Protein AF-A0AA42X526-F1 (afdb_monomer)

pLDDT: mean 77.5, std 20.89, range [26.78, 98.56]

Foldseek 3Di:
DDPPPDDDDADCLCPVHPFLLAFDADPVQWGKFFQDWAQAAFPVRAHEHDPLCVVCVPCPHPVNVCLVVQNAFAFADQDDQDVPRDPVNVVVSLQDHDLQGTFKGWNDWDWAQADDAAPVRHGITTIITTMATDGPNNVVVVVQNRDSRHKWFKEWRFDWDWDCDPNHIYTRTDHTRHIYTDRAYRGNCRMSCNGPSRFDFDWDFDKPVNLVVVLVVVVVVCVVDPDDDDPNVVSVVVCVVQVPDPDDPDTDGGTDTDGPVPPD

Structure (mmCIF, N/CA/C/O backbone):
data_AF-A0AA42X526-F1
#
_entry.id   AF-A0AA42X526-F1
#
loop_
_atom_site.group_PDB
_atom_site.id
_atom_site.type_symbol
_atom_site.label_atom_id
_atom_site.label_alt_id
_atom_site.label_comp_id
_atom_site.label_asym_id
_atom_site.label_entity_id
_atom_site.label_seq_id
_atom_site.pdbx_PDB_ins_code
_atom_site.Cartn_x
_atom_site.Cartn_y
_atom_site.Cartn_z
_atom_site.occupancy
_atom_site.B_iso_or_equiv
_atom_site.auth_seq_id
_atom_site.auth_comp_id
_atom_site.auth_asym_id
_atom_site.auth_atom_id
_atom_site.pdbx_PDB_model_num
ATOM 1 N N . MET A 1 1 ? 19.881 -27.905 40.671 1.00 45.62 1 MET A N 1
ATOM 2 C CA . MET A 1 1 ? 18.706 -27.481 39.887 1.00 45.62 1 MET A CA 1
ATOM 3 C C . MET A 1 1 ? 19.242 -26.593 38.786 1.00 45.62 1 MET A C 1
ATOM 5 O O . MET A 1 1 ? 19.883 -25.603 39.094 1.00 45.62 1 MET A O 1
ATOM 9 N N . THR A 1 2 ? 19.156 -27.035 37.537 1.00 46.25 2 THR A N 1
ATOM 10 C CA . THR A 1 2 ? 19.590 -26.249 36.379 1.00 46.25 2 THR A CA 1
ATOM 11 C C . THR A 1 2 ? 18.565 -25.153 36.139 1.00 46.25 2 THR A C 1
ATOM 13 O O . THR A 1 2 ? 17.469 -25.451 35.666 1.00 46.25 2 THR A O 1
ATOM 16 N N . ASP A 1 3 ? 18.915 -23.915 36.483 1.00 53.38 3 ASP A N 1
ATOM 17 C CA . ASP A 1 3 ? 18.195 -22.728 36.031 1.00 53.38 3 ASP A CA 1
ATOM 18 C C . ASP A 1 3 ? 18.271 -22.683 34.505 1.00 53.38 3 ASP A C 1
ATOM 20 O O . ASP A 1 3 ? 19.276 -22.298 33.902 1.00 53.38 3 ASP A O 1
ATOM 24 N N . SER A 1 4 ? 17.210 -23.150 33.856 1.00 59.91 4 SER A N 1
ATOM 25 C CA . SER A 1 4 ? 17.001 -22.918 32.438 1.00 59.91 4 SER A CA 1
ATOM 26 C C . SER A 1 4 ? 16.683 -21.437 32.263 1.00 59.91 4 SER A C 1
ATOM 28 O O . SER A 1 4 ? 15.526 -21.034 32.378 1.00 59.91 4 SER A O 1
ATOM 30 N N . ASN A 1 5 ? 17.710 -20.624 32.009 1.00 69.00 5 ASN A N 1
ATOM 31 C CA . ASN A 1 5 ? 17.524 -19.251 31.552 1.00 69.00 5 ASN A CA 1
ATOM 32 C C . ASN A 1 5 ? 16.724 -19.284 30.245 1.00 69.00 5 ASN A C 1
ATOM 34 O O . ASN A 1 5 ? 17.251 -19.603 29.178 1.00 69.00 5 ASN A O 1
ATOM 38 N N . GLN A 1 6 ? 15.428 -19.003 30.348 1.00 68.56 6 GLN A N 1
ATOM 39 C CA . GLN A 1 6 ? 14.530 -18.949 29.210 1.00 68.56 6 GLN A CA 1
ATOM 40 C C . GLN A 1 6 ? 14.593 -17.552 28.596 1.00 68.56 6 GLN A C 1
ATOM 42 O O . GLN A 1 6 ? 14.185 -16.567 29.207 1.00 68.56 6 GLN A O 1
ATOM 47 N N . PHE A 1 7 ? 15.080 -17.479 27.361 1.00 72.12 7 PHE A N 1
ATOM 48 C CA . PHE A 1 7 ? 15.030 -16.270 26.548 1.00 72.12 7 PHE A CA 1
ATOM 49 C C . PHE A 1 7 ? 13.783 -16.317 25.657 1.00 72.12 7 PHE A C 1
ATOM 51 O O . PHE A 1 7 ? 13.534 -17.321 24.990 1.00 72.12 7 PHE A O 1
ATOM 58 N N . SER A 1 8 ? 12.991 -15.242 25.656 1.00 71.62 8 SER A N 1
ATOM 59 C CA . SER A 1 8 ? 11.798 -15.091 24.813 1.00 71.62 8 SER A CA 1
ATOM 60 C C . SER A 1 8 ? 11.931 -13.845 23.945 1.00 71.62 8 SER A C 1
ATOM 62 O O . SER A 1 8 ? 12.261 -12.770 24.444 1.00 71.62 8 SER A O 1
ATOM 64 N N . PHE A 1 9 ? 11.661 -13.993 22.649 1.00 80.25 9 PHE A N 1
ATOM 65 C CA . PHE A 1 9 ? 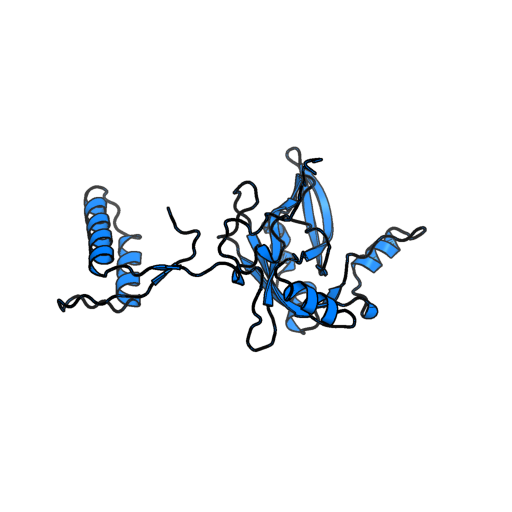11.657 -12.914 21.665 1.00 80.25 9 PHE A CA 1
ATOM 66 C C . PHE A 1 9 ? 10.248 -12.796 21.082 1.00 80.25 9 PHE A C 1
ATOM 68 O O . PHE A 1 9 ? 9.639 -13.799 20.710 1.00 80.25 9 PHE A O 1
ATOM 75 N N . GLY A 1 10 ? 9.715 -11.578 21.008 1.00 75.81 10 GLY A N 1
ATOM 76 C CA . GLY A 1 10 ? 8.354 -11.326 20.540 1.00 75.81 10 GLY A CA 1
ATOM 77 C C . GLY A 1 10 ? 8.221 -9.978 19.842 1.00 75.81 10 GLY A C 1
ATOM 78 O O . GLY A 1 10 ? 9.088 -9.114 19.956 1.00 75.81 10 GLY A O 1
ATOM 79 N N . CYS A 1 11 ? 7.125 -9.798 19.103 1.00 78.88 11 CYS A N 1
ATOM 80 C CA . CYS A 1 11 ? 6.835 -8.535 18.432 1.00 78.88 11 CYS A CA 1
ATOM 81 C C . CYS A 1 11 ? 6.449 -7.455 19.453 1.00 78.88 11 CYS A C 1
ATOM 83 O O . CYS A 1 11 ? 5.471 -7.607 20.184 1.00 78.88 11 CYS A O 1
ATOM 85 N N . THR A 1 12 ? 7.187 -6.346 19.458 1.00 77.25 12 THR A N 1
ATOM 86 C CA . THR A 1 12 ? 6.990 -5.218 20.380 1.00 77.25 12 THR A CA 1
ATOM 87 C C . THR A 1 12 ? 6.222 -4.051 19.759 1.00 77.25 12 THR A C 1
ATOM 89 O O . THR A 1 12 ? 5.989 -3.050 20.423 1.00 77.25 12 THR A O 1
ATOM 92 N N . ALA A 1 13 ? 5.792 -4.158 18.499 1.00 76.44 13 ALA A N 1
ATOM 93 C CA . ALA A 1 13 ? 5.296 -3.020 17.720 1.00 76.44 13 ALA A CA 1
ATOM 94 C C . ALA A 1 13 ? 4.038 -2.335 18.285 1.00 76.44 13 ALA A C 1
ATOM 96 O O . ALA A 1 13 ? 3.822 -1.157 18.019 1.00 76.44 13 ALA A O 1
ATOM 97 N N . LEU A 1 14 ? 3.205 -3.059 19.041 1.00 78.19 14 LEU A N 1
ATOM 98 C CA . LEU A 1 14 ? 2.056 -2.488 19.754 1.00 78.19 14 LEU A CA 1
ATOM 99 C C . LEU A 1 14 ? 2.297 -2.340 21.264 1.00 78.19 14 LEU A C 1
ATOM 101 O O . LEU A 1 14 ? 1.446 -1.784 21.960 1.00 78.19 14 LEU A O 1
ATOM 105 N N . MET A 1 15 ? 3.428 -2.827 21.786 1.00 74.19 15 MET A N 1
ATOM 106 C CA . MET A 1 15 ? 3.748 -2.714 23.209 1.00 74.19 15 MET A CA 1
ATOM 107 C C . MET A 1 15 ? 3.947 -1.243 23.578 1.00 74.19 15 MET A C 1
ATOM 109 O O . MET A 1 15 ? 4.647 -0.512 22.887 1.00 74.19 15 MET A O 1
ATOM 113 N N . GLY A 1 16 ? 3.309 -0.806 24.665 1.00 69.00 16 GLY A N 1
ATOM 114 C CA . GLY A 1 16 ? 3.316 0.604 25.067 1.00 69.00 16 GLY A CA 1
ATOM 115 C C . GLY A 1 16 ? 2.356 1.495 24.268 1.00 69.00 16 GLY A C 1
ATOM 116 O O . GLY A 1 16 ? 2.337 2.701 24.489 1.00 69.00 16 GLY A O 1
ATOM 117 N N . THR A 1 17 ? 1.538 0.924 23.376 1.00 73.94 17 THR A N 1
ATOM 118 C CA . THR A 1 17 ? 0.444 1.634 22.694 1.00 73.94 17 THR A CA 1
ATOM 119 C C . THR A 1 17 ? -0.914 1.162 23.215 1.00 73.94 17 THR A C 1
ATOM 121 O O . THR A 1 17 ? -1.049 0.029 23.671 1.00 73.94 17 THR A O 1
ATOM 124 N N . ASN A 1 18 ? -1.954 1.988 23.071 1.00 73.19 18 ASN A N 1
ATOM 125 C CA . ASN A 1 18 ? -3.334 1.597 23.393 1.00 73.19 18 ASN A CA 1
ATOM 126 C C . ASN A 1 18 ? -4.062 0.916 22.213 1.00 73.19 18 ASN A C 1
ATOM 128 O O . ASN A 1 18 ? -5.291 0.795 22.204 1.00 73.19 18 ASN A O 1
ATOM 132 N N . LYS A 1 19 ? -3.327 0.497 21.176 1.00 76.81 19 LYS A N 1
ATOM 133 C CA . LYS A 1 19 ? -3.909 -0.066 19.955 1.00 76.81 19 LYS A CA 1
ATOM 134 C C . LYS A 1 19 ? -4.258 -1.537 20.170 1.00 76.81 19 LYS A C 1
ATOM 136 O O . LYS A 1 19 ? -3.389 -2.358 20.436 1.00 76.81 19 LYS A O 1
ATOM 141 N N . ALA A 1 20 ? -5.523 -1.895 19.950 1.00 75.00 20 ALA A N 1
ATOM 142 C CA . ALA A 1 20 ? -5.990 -3.284 20.045 1.00 75.00 20 ALA A CA 1
ATOM 143 C C . ALA A 1 20 ? -5.473 -4.192 18.908 1.00 75.00 20 ALA A C 1
ATOM 145 O O . ALA A 1 20 ? -5.693 -5.400 18.928 1.00 75.00 20 ALA A O 1
ATOM 146 N N . GLY A 1 21 ? -4.839 -3.616 17.879 1.00 79.00 21 GLY A N 1
ATOM 147 C CA . GLY A 1 21 ? -4.359 -4.359 16.714 1.00 79.00 21 GLY A CA 1
ATOM 148 C C . GLY A 1 21 ? -5.472 -4.896 15.808 1.00 79.00 21 GLY A C 1
ATOM 149 O O . GLY A 1 21 ? -5.179 -5.680 14.911 1.00 79.00 21 GLY A O 1
ATOM 150 N N . ILE A 1 22 ? -6.729 -4.482 16.008 1.00 81.56 22 ILE A N 1
ATOM 151 C CA . ILE A 1 22 ? -7.897 -4.903 15.222 1.00 81.56 22 ILE A CA 1
ATOM 152 C C . ILE A 1 22 ? -8.510 -3.679 14.550 1.00 81.56 22 ILE A C 1
ATOM 154 O O . ILE A 1 22 ? -8.996 -2.772 15.223 1.00 81.56 22 ILE A O 1
ATOM 158 N N . VAL A 1 23 ? -8.505 -3.669 13.218 1.00 83.81 23 VAL A N 1
ATOM 159 C CA . VAL A 1 23 ? -9.166 -2.629 12.422 1.00 83.81 23 VAL A CA 1
ATOM 160 C C . VAL A 1 23 ? -10.613 -3.059 12.213 1.00 83.81 23 VAL A C 1
ATOM 162 O O . VAL A 1 23 ? -10.869 -4.076 11.564 1.00 83.81 23 VAL A O 1
ATOM 165 N N . LYS A 1 24 ? -11.558 -2.318 12.795 1.00 87.19 24 LYS A N 1
ATOM 166 C CA . LYS A 1 24 ? -12.985 -2.633 12.674 1.00 87.19 24 LYS A CA 1
ATOM 167 C C . LYS A 1 24 ? -13.488 -2.305 11.262 1.00 87.19 24 LYS A C 1
ATOM 169 O O . LYS A 1 24 ? -13.107 -1.258 10.734 1.00 87.19 24 LYS A O 1
ATOM 174 N N . PRO A 1 25 ? -14.311 -3.174 10.656 1.00 92.62 25 PRO A N 1
ATOM 175 C CA . PRO A 1 25 ? -14.975 -2.845 9.407 1.00 92.62 25 PRO A CA 1
ATOM 176 C C . PRO A 1 25 ? -16.074 -1.793 9.616 1.00 92.62 25 PRO A C 1
ATOM 178 O O . PRO A 1 25 ? -16.615 -1.657 10.715 1.00 92.62 25 PRO A O 1
ATOM 181 N N . ASP A 1 26 ? -16.399 -1.072 8.548 1.00 92.81 26 ASP A N 1
ATOM 182 C CA . ASP A 1 26 ? -17.593 -0.242 8.424 1.00 92.81 26 ASP A CA 1
ATOM 183 C C . ASP A 1 26 ? -18.851 -1.092 8.163 1.00 92.81 26 ASP A C 1
ATOM 185 O O . ASP A 1 26 ? -18.806 -2.325 8.131 1.00 92.81 26 ASP A O 1
ATOM 189 N N . GLU A 1 27 ? -19.991 -0.427 7.975 1.00 94.75 27 GLU A N 1
ATOM 190 C CA . GLU A 1 27 ? -21.288 -1.074 7.735 1.00 94.75 27 GLU A CA 1
ATOM 191 C C . GLU A 1 27 ? -21.336 -1.939 6.460 1.00 94.75 27 GLU A C 1
ATOM 193 O O . GLU A 1 27 ? -22.152 -2.855 6.366 1.00 94.75 27 GLU A O 1
ATOM 198 N N . PHE A 1 28 ? -20.430 -1.711 5.503 1.00 93.75 28 PHE A N 1
ATOM 199 C CA . PHE A 1 28 ? -20.325 -2.469 4.252 1.00 93.75 28 PHE A CA 1
ATOM 200 C C . PHE A 1 28 ? -19.257 -3.579 4.318 1.00 93.75 28 PHE A C 1
ATOM 202 O O . PHE A 1 28 ? -19.053 -4.345 3.361 1.00 93.75 28 PHE A O 1
ATOM 209 N N . GLY A 1 29 ? -18.583 -3.713 5.462 1.00 94.06 29 GLY A N 1
ATOM 210 C CA . GLY A 1 29 ? -17.522 -4.687 5.686 1.00 94.06 29 GLY A CA 1
ATOM 211 C C . GLY A 1 29 ? -16.136 -4.216 5.238 1.00 94.06 29 GLY A C 1
ATOM 212 O O . GLY A 1 29 ? -15.228 -5.045 5.183 1.00 94.06 29 GLY A O 1
ATOM 213 N N . TYR A 1 30 ? -15.954 -2.937 4.895 1.00 96.81 30 TYR A N 1
ATOM 214 C CA . TYR A 1 30 ? -14.658 -2.389 4.488 1.00 96.81 30 TYR A CA 1
ATOM 215 C C . TYR A 1 30 ? -13.883 -1.839 5.677 1.00 96.81 30 TYR A C 1
ATOM 217 O O . TYR A 1 30 ? -14.445 -1.329 6.637 1.00 96.81 30 TYR A O 1
ATOM 225 N N . ARG A 1 31 ? -12.558 -1.909 5.610 1.00 95.38 31 ARG A N 1
ATOM 226 C CA . ARG A 1 31 ? -11.642 -1.401 6.630 1.00 95.38 31 ARG A CA 1
ATOM 227 C C . ARG A 1 31 ? -10.790 -0.280 6.068 1.00 95.38 31 ARG A C 1
ATOM 229 O O . ARG A 1 31 ? -10.228 -0.408 4.982 1.00 95.38 31 ARG A O 1
ATOM 236 N N . THR A 1 32 ? -10.639 0.784 6.846 1.00 94.06 32 THR A N 1
ATOM 237 C CA . THR A 1 32 ? -9.713 1.878 6.540 1.00 94.06 32 THR A CA 1
ATOM 238 C C . THR A 1 32 ? -8.286 1.431 6.831 1.00 94.06 32 THR A C 1
ATOM 240 O O . THR A 1 32 ? -7.978 1.026 7.952 1.00 94.06 32 THR A O 1
ATOM 243 N N . MET A 1 33 ? -7.403 1.493 5.838 1.00 93.75 33 MET A N 1
ATOM 244 C CA . MET A 1 33 ? -6.029 0.991 5.923 1.00 93.75 33 MET A CA 1
ATOM 245 C C . MET A 1 33 ? -5.042 1.941 5.253 1.00 93.75 33 MET A C 1
ATOM 247 O O . MET A 1 33 ? -5.371 2.575 4.255 1.00 93.75 33 MET A O 1
ATOM 251 N N . VAL A 1 34 ? -3.812 2.011 5.768 1.00 93.50 34 VAL A N 1
ATOM 252 C CA . VAL A 1 34 ? -2.711 2.691 5.069 1.00 93.50 34 VAL A CA 1
ATOM 253 C C . VAL A 1 34 ? -2.160 1.747 4.004 1.00 93.50 34 VAL A C 1
ATOM 255 O O . VAL A 1 34 ? -1.627 0.687 4.330 1.00 93.50 34 VAL A O 1
ATOM 258 N N . LEU A 1 35 ? -2.281 2.135 2.737 1.00 94.44 35 LEU A N 1
ATOM 259 C CA . LEU A 1 35 ? -1.789 1.372 1.586 1.00 94.44 35 LEU A CA 1
ATOM 260 C C . LEU A 1 35 ? -0.382 1.800 1.145 1.00 94.44 35 LEU A C 1
ATOM 262 O O . LEU A 1 35 ? 0.310 1.059 0.451 1.00 94.44 35 LEU A O 1
ATOM 266 N N . GLY A 1 36 ? 0.048 3.000 1.530 1.00 93.75 36 GLY A N 1
ATOM 267 C CA . GLY A 1 36 ? 1.312 3.585 1.096 1.00 93.75 36 GLY A CA 1
ATOM 268 C C . GLY A 1 36 ? 1.502 5.007 1.604 1.00 93.75 36 GLY A C 1
ATOM 269 O O . GLY A 1 36 ? 0.693 5.517 2.381 1.00 93.75 36 GLY A O 1
ATOM 270 N N . ALA A 1 37 ? 2.559 5.656 1.126 1.00 93.44 37 ALA A N 1
ATOM 271 C CA . ALA A 1 37 ? 2.763 7.086 1.297 1.00 93.44 37 ALA A CA 1
ATOM 272 C C . ALA A 1 37 ? 3.622 7.694 0.186 1.00 93.44 37 ALA A C 1
ATOM 274 O O . ALA A 1 37 ? 4.410 7.008 -0.459 1.00 93.44 37 ALA A O 1
ATOM 275 N N . PHE A 1 38 ? 3.476 9.002 0.007 1.00 93.75 38 PHE A N 1
ATOM 276 C CA . PHE A 1 38 ? 4.350 9.855 -0.786 1.00 93.75 38 PHE A CA 1
ATOM 277 C C . PHE A 1 38 ? 5.082 10.851 0.107 1.00 93.75 38 PHE A C 1
ATOM 279 O O . PHE A 1 38 ? 4.768 11.010 1.287 1.00 93.75 38 PHE A O 1
ATOM 286 N N . ASN A 1 39 ? 6.075 11.518 -0.471 1.00 94.31 39 ASN A N 1
ATOM 287 C CA . ASN A 1 39 ? 7.106 12.266 0.240 1.00 94.31 39 ASN A CA 1
ATOM 288 C C . ASN A 1 39 ? 7.800 11.411 1.309 1.00 94.31 39 ASN A C 1
ATOM 290 O O . ASN A 1 39 ? 8.226 11.907 2.345 1.00 94.31 39 ASN A O 1
ATOM 294 N N . ALA A 1 40 ? 7.920 10.114 1.024 1.00 92.50 40 ALA A N 1
ATOM 295 C CA . ALA A 1 40 ? 8.438 9.098 1.922 1.00 92.50 40 ALA A CA 1
ATOM 296 C C . ALA A 1 40 ? 9.588 8.328 1.264 1.00 92.50 40 ALA A C 1
ATOM 298 O O . ALA A 1 40 ? 9.740 8.321 0.037 1.00 92.50 40 ALA A O 1
ATOM 299 N N . PHE A 1 41 ? 10.383 7.666 2.100 1.00 90.56 41 PHE A N 1
ATOM 300 C CA . PHE A 1 41 ? 11.465 6.785 1.677 1.00 90.56 41 PHE A CA 1
ATOM 301 C C . PHE A 1 41 ? 11.056 5.332 1.884 1.00 90.56 41 PHE A C 1
ATOM 303 O O . PHE A 1 41 ? 10.362 5.006 2.852 1.00 90.56 41 PHE A O 1
ATOM 310 N N . ASN A 1 42 ? 11.486 4.460 0.976 1.00 86.19 42 ASN A N 1
ATOM 311 C CA . ASN A 1 42 ? 11.436 3.024 1.226 1.00 86.19 42 ASN A CA 1
ATOM 312 C C . ASN A 1 42 ? 12.647 2.564 2.055 1.00 86.19 42 ASN A C 1
ATOM 314 O O . ASN A 1 42 ? 13.535 3.349 2.380 1.00 86.19 42 ASN A O 1
ATOM 318 N N . SER A 1 43 ? 12.699 1.267 2.357 1.00 83.56 43 SER A N 1
ATOM 319 C CA . SER A 1 43 ? 13.807 0.636 3.088 1.00 83.56 43 SER A CA 1
ATOM 320 C C . SER A 1 43 ? 15.161 0.681 2.366 1.00 83.56 43 SER A C 1
ATOM 322 O O . SER A 1 43 ? 16.177 0.370 2.976 1.00 83.56 43 SER A O 1
ATOM 324 N N . ALA A 1 44 ? 15.188 1.066 1.087 1.00 84.50 44 ALA A N 1
ATOM 325 C CA . ALA A 1 44 ? 16.397 1.229 0.281 1.00 84.50 44 ALA A CA 1
ATOM 326 C C . ALA A 1 44 ? 16.776 2.713 0.074 1.00 84.50 44 ALA A C 1
ATOM 328 O O . ALA A 1 44 ? 17.488 3.033 -0.878 1.00 84.50 44 ALA A O 1
ATOM 329 N N . ASP A 1 45 ? 16.257 3.620 0.912 1.00 87.88 45 ASP A N 1
ATOM 330 C CA . ASP A 1 45 ? 16.475 5.076 0.847 1.00 87.88 45 ASP A CA 1
ATOM 331 C C . ASP A 1 45 ? 16.080 5.732 -0.490 1.00 87.88 45 ASP A C 1
ATOM 333 O O . ASP A 1 45 ? 16.558 6.809 -0.863 1.00 87.88 45 ASP A O 1
ATOM 337 N N . GLN A 1 46 ? 15.147 5.117 -1.217 1.00 88.00 46 GLN A N 1
ATOM 338 C CA . GLN A 1 46 ? 14.605 5.660 -2.458 1.00 88.00 46 GLN A CA 1
ATOM 339 C C . GLN A 1 46 ? 13.382 6.523 -2.156 1.00 88.00 46 GLN A C 1
ATOM 341 O O . GLN A 1 46 ? 12.450 6.091 -1.472 1.00 88.00 46 GLN A O 1
ATOM 346 N N . PHE A 1 47 ? 13.382 7.744 -2.683 1.00 93.25 47 PHE A N 1
ATOM 347 C CA . PHE A 1 47 ? 12.370 8.754 -2.391 1.00 93.25 47 PHE A CA 1
ATOM 348 C C . PHE A 1 47 ? 11.205 8.706 -3.385 1.00 93.25 47 PHE A C 1
ATOM 350 O O . PHE A 1 47 ? 11.424 8.677 -4.597 1.00 93.25 47 PHE A O 1
ATOM 357 N N . TYR A 1 48 ? 9.973 8.757 -2.878 1.00 93.06 48 TYR A N 1
ATOM 358 C CA . TYR A 1 48 ? 8.746 8.789 -3.679 1.00 93.06 48 TYR A CA 1
ATOM 359 C C . 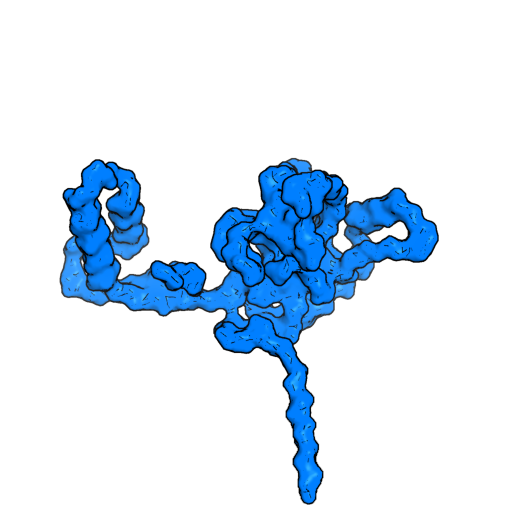TYR A 1 48 ? 8.073 10.167 -3.576 1.00 93.06 48 TYR A C 1
ATOM 361 O O . TYR A 1 48 ? 7.415 10.430 -2.569 1.00 93.06 48 TYR A O 1
ATOM 369 N N . PRO A 1 49 ? 8.206 11.055 -4.576 1.00 93.38 49 PRO A N 1
ATO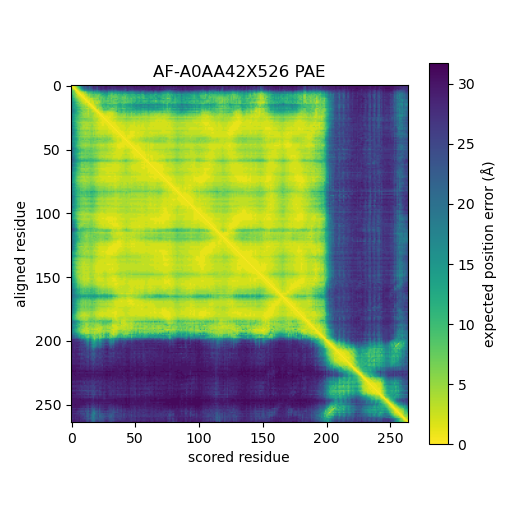M 370 C CA . PRO A 1 49 ? 7.620 12.395 -4.541 1.00 93.38 49 PRO A CA 1
ATOM 371 C C . PRO A 1 49 ? 6.105 12.368 -4.796 1.00 93.38 49 PRO A C 1
ATOM 373 O O . PRO A 1 49 ? 5.626 11.583 -5.618 1.00 93.38 49 PRO A O 1
ATOM 376 N N . VAL A 1 50 ? 5.349 13.243 -4.122 1.00 93.06 50 VAL A N 1
ATOM 377 C CA . VAL A 1 50 ? 3.883 13.314 -4.272 1.00 93.06 50 VAL A CA 1
ATOM 378 C C . VAL A 1 50 ? 3.453 14.079 -5.518 1.00 93.06 50 VAL A C 1
ATOM 380 O O . VAL A 1 50 ? 2.550 13.634 -6.220 1.00 93.06 50 VAL A O 1
ATOM 383 N N . GLU A 1 51 ? 4.099 15.203 -5.827 1.00 93.38 51 GLU A N 1
ATOM 384 C CA . GLU A 1 51 ? 3.659 16.145 -6.862 1.00 93.38 51 GLU A CA 1
ATOM 385 C C . GLU A 1 51 ? 3.464 15.481 -8.237 1.00 93.38 51 GLU A C 1
ATOM 387 O O . GLU A 1 51 ? 2.373 15.605 -8.795 1.00 93.38 51 GLU A O 1
ATOM 392 N N . PRO A 1 52 ? 4.438 14.723 -8.784 1.00 89.50 52 PRO A N 1
ATOM 393 C CA . PRO A 1 52 ? 4.247 14.025 -10.055 1.00 89.50 52 PRO A CA 1
ATOM 394 C C . PRO A 1 52 ? 3.276 12.839 -9.947 1.00 89.50 52 PRO A C 1
ATOM 396 O O . PRO A 1 52 ? 2.686 12.442 -10.947 1.00 89.50 52 PRO A O 1
ATOM 399 N N . ALA A 1 53 ? 3.087 12.265 -8.755 1.00 89.31 53 ALA A N 1
ATOM 400 C CA . ALA A 1 53 ? 2.179 11.138 -8.559 1.00 89.31 53 ALA A CA 1
ATOM 401 C C . ALA A 1 53 ? 0.701 11.560 -8.605 1.00 89.31 53 ALA A C 1
ATOM 403 O O . ALA A 1 53 ? -0.139 10.736 -8.962 1.00 89.31 53 ALA A O 1
ATOM 404 N N . LEU A 1 54 ? 0.374 12.826 -8.307 1.00 90.69 54 LEU A N 1
ATOM 405 C CA . LEU A 1 54 ? -1.004 13.344 -8.318 1.00 90.69 54 LEU A CA 1
ATOM 406 C C . LEU A 1 54 ? -1.712 13.156 -9.668 1.00 90.69 54 LEU A C 1
ATOM 408 O O . LEU A 1 54 ? -2.926 12.952 -9.700 1.00 90.69 54 LEU A O 1
ATOM 412 N N . GLU A 1 55 ? -0.973 13.167 -10.781 1.00 90.56 55 GLU A N 1
ATOM 413 C CA . GLU A 1 55 ? -1.530 12.921 -12.117 1.00 90.56 55 GLU A CA 1
ATOM 414 C C . GLU A 1 55 ? -2.189 11.534 -12.225 1.00 90.56 55 GLU A C 1
ATOM 416 O O . GLU A 1 55 ? -3.223 11.370 -12.875 1.00 90.56 55 GLU A O 1
ATOM 421 N N . LEU A 1 56 ? -1.658 10.546 -11.501 1.00 89.88 56 LEU A N 1
ATOM 422 C CA . LEU A 1 56 ? -2.157 9.169 -11.488 1.00 89.88 56 LEU A CA 1
ATOM 423 C C . LEU A 1 56 ? -3.469 9.020 -10.700 1.00 89.88 56 LEU A C 1
ATOM 425 O O . LEU A 1 56 ? -4.142 7.997 -10.832 1.00 89.88 56 LEU A O 1
ATOM 429 N N . PHE A 1 57 ? -3.867 10.043 -9.939 1.00 90.62 57 PHE A N 1
ATOM 430 C CA . PHE A 1 57 ? -5.115 10.102 -9.168 1.00 90.62 57 PHE A CA 1
ATOM 431 C C . PHE A 1 57 ? -6.167 11.026 -9.800 1.00 90.62 57 PHE A C 1
ATOM 433 O O . PHE A 1 57 ? -7.207 11.291 -9.195 1.00 90.62 57 PHE A O 1
ATOM 440 N N . ARG A 1 58 ? -5.937 11.519 -11.025 1.00 89.31 58 ARG A N 1
ATOM 441 C CA . ARG A 1 58 ? -6.954 12.282 -11.762 1.00 89.31 58 ARG A CA 1
ATOM 442 C C . ARG A 1 58 ? -8.171 11.399 -12.081 1.00 89.31 58 ARG A C 1
ATOM 444 O O . ARG A 1 58 ? -7.990 10.208 -12.329 1.00 89.31 58 ARG A O 1
ATOM 451 N N . PRO A 1 59 ? -9.402 11.947 -12.126 1.00 85.75 59 PRO A N 1
ATOM 452 C CA . PRO A 1 59 ? -10.627 11.156 -12.310 1.00 85.75 59 PRO A CA 1
ATOM 453 C C . PRO A 1 59 ? -10.656 10.243 -13.547 1.00 85.75 59 PRO A C 1
ATOM 455 O O . PRO A 1 59 ? -11.356 9.233 -13.554 1.00 85.75 59 PRO A O 1
ATOM 458 N N . ASP A 1 60 ? -9.915 10.599 -14.593 1.00 86.12 60 ASP A N 1
ATOM 459 C CA . ASP A 1 60 ? -9.807 9.887 -15.864 1.00 86.12 60 ASP A CA 1
ATOM 460 C C . ASP A 1 60 ? -8.644 8.879 -15.919 1.00 86.12 60 ASP A C 1
ATOM 462 O O . ASP A 1 60 ? -8.537 8.119 -16.888 1.00 86.12 60 ASP A O 1
ATOM 466 N N . SER A 1 61 ? -7.802 8.810 -14.882 1.00 89.81 61 SER A N 1
ATOM 467 C CA . SER A 1 61 ? -6.667 7.888 -14.824 1.00 89.81 61 SER A CA 1
ATOM 468 C C . SER A 1 61 ? -7.117 6.423 -14.808 1.00 89.81 61 SER A C 1
ATOM 470 O O . SER A 1 61 ? -8.214 6.084 -14.366 1.00 89.81 61 SER A O 1
ATOM 472 N N . ALA A 1 62 ? -6.257 5.511 -15.271 1.00 90.38 62 ALA A N 1
ATOM 473 C CA . ALA A 1 62 ? -6.576 4.080 -15.278 1.00 90.38 62 ALA A CA 1
ATOM 474 C C . ALA A 1 62 ? -6.907 3.538 -13.878 1.00 90.38 62 ALA A C 1
ATOM 476 O O . ALA A 1 62 ? -7.819 2.723 -13.736 1.00 90.38 62 ALA A O 1
ATOM 477 N N . LEU A 1 63 ? -6.203 4.034 -12.859 1.00 92.44 63 LEU A N 1
ATOM 478 C CA . LEU A 1 63 ? -6.455 3.703 -11.465 1.00 92.44 63 LEU A CA 1
ATOM 479 C C . LEU A 1 63 ? -7.850 4.171 -11.031 1.00 92.44 63 LEU A C 1
ATOM 481 O O . LEU A 1 63 ? -8.652 3.364 -10.563 1.00 92.44 63 LEU A O 1
ATOM 485 N N . MET A 1 64 ? -8.163 5.454 -11.237 1.00 92.06 64 MET A N 1
ATOM 486 C CA . MET A 1 64 ? -9.437 6.027 -10.797 1.00 92.06 64 MET A CA 1
ATOM 487 C C . MET A 1 64 ? -10.628 5.457 -11.563 1.00 92.06 64 MET A C 1
ATOM 489 O O . MET A 1 64 ? -11.695 5.289 -10.975 1.00 92.06 64 MET A O 1
ATOM 493 N N . ARG A 1 65 ? -10.452 5.070 -12.834 1.00 94.31 65 ARG A N 1
ATOM 494 C CA . ARG A 1 65 ? -11.482 4.337 -13.584 1.00 94.31 65 ARG A CA 1
ATOM 495 C C . ARG A 1 65 ? -11.839 3.011 -12.913 1.00 94.31 65 ARG A C 1
ATOM 497 O O . ARG A 1 65 ? -13.025 2.756 -12.746 1.00 94.31 65 ARG A O 1
ATOM 504 N N . ARG A 1 66 ? -10.846 2.214 -12.489 1.00 95.19 66 ARG A N 1
ATOM 505 C CA . ARG A 1 66 ? -11.076 0.929 -11.794 1.00 95.19 66 ARG A CA 1
ATOM 506 C C . ARG A 1 66 ? -11.710 1.114 -10.418 1.00 95.19 66 ARG A C 1
ATOM 508 O O . ARG A 1 66 ? -12.574 0.328 -10.045 1.00 95.19 66 ARG A O 1
ATOM 515 N N . ILE A 1 67 ? -11.306 2.150 -9.680 1.00 94.88 67 ILE A N 1
ATOM 516 C CA . ILE A 1 67 ? -11.936 2.509 -8.399 1.00 94.88 67 ILE A CA 1
ATOM 517 C C . ILE A 1 67 ? -13.405 2.875 -8.635 1.00 94.88 67 ILE A C 1
ATOM 519 O O . ILE A 1 67 ? -14.294 2.300 -8.017 1.00 94.88 67 ILE A O 1
ATOM 523 N N . LYS A 1 68 ? -13.678 3.767 -9.595 1.00 94.25 68 LYS A N 1
ATOM 524 C CA . LYS A 1 68 ? -15.033 4.240 -9.910 1.00 94.25 68 LYS A CA 1
ATOM 525 C C . LYS A 1 68 ? -15.961 3.124 -10.396 1.00 94.25 68 LYS A C 1
ATOM 527 O O . LYS A 1 68 ? -17.146 3.155 -10.084 1.00 94.25 68 LYS A O 1
ATOM 532 N N . SER A 1 69 ? -15.449 2.156 -11.156 1.00 95.88 69 SER A N 1
ATOM 533 C CA . SER A 1 69 ? -16.220 0.983 -11.584 1.00 95.88 69 SER A CA 1
ATOM 534 C C . SER A 1 69 ? -16.315 -0.112 -10.520 1.00 95.88 69 SER A C 1
ATOM 536 O O . SER A 1 69 ? -16.934 -1.139 -10.779 1.00 95.88 69 SER A O 1
ATOM 538 N N . GLY A 1 70 ? -15.688 0.064 -9.352 1.00 95.88 70 GLY A N 1
ATOM 539 C CA . GLY A 1 70 ? -15.655 -0.948 -8.299 1.00 95.88 70 GLY A CA 1
ATOM 540 C C . GLY A 1 70 ? -14.885 -2.210 -8.692 1.00 95.88 70 GLY A C 1
ATOM 541 O O . GLY A 1 70 ? -15.147 -3.272 -8.140 1.00 95.88 70 GLY A O 1
ATOM 542 N N . SER A 1 71 ? -13.947 -2.124 -9.635 1.00 96.25 71 SER A N 1
ATOM 543 C CA . SER A 1 71 ? -13.206 -3.273 -10.169 1.00 96.25 71 SER A CA 1
ATOM 544 C C . SER A 1 71 ? -11.727 -3.286 -9.772 1.00 96.25 71 SER A C 1
ATOM 546 O O . SER A 1 71 ? -10.958 -4.076 -10.322 1.00 96.25 71 SER A O 1
ATOM 548 N N . LEU A 1 72 ? -11.297 -2.410 -8.854 1.00 97.94 72 LEU A N 1
ATOM 549 C CA . LEU A 1 72 ? -9.923 -2.406 -8.358 1.00 97.94 72 LEU A CA 1
ATOM 550 C C . LEU A 1 72 ? -9.717 -3.523 -7.328 1.00 97.94 72 LEU A C 1
ATOM 552 O O . LEU A 1 72 ? -10.298 -3.508 -6.243 1.00 97.94 72 LEU A O 1
ATOM 556 N N . HIS A 1 73 ? -8.839 -4.459 -7.673 1.00 98.25 73 HIS A N 1
ATOM 557 C CA . HIS A 1 73 ? -8.451 -5.580 -6.829 1.00 98.25 73 HIS A CA 1
ATOM 558 C C . HIS A 1 73 ? -6.939 -5.622 -6.647 1.00 98.25 73 HIS A C 1
ATOM 560 O O . HIS A 1 73 ? -6.196 -5.115 -7.486 1.00 98.25 73 HIS A O 1
ATOM 566 N N . GLY A 1 74 ? -6.490 -6.227 -5.557 1.00 97.88 74 GLY A N 1
ATOM 567 C CA . GLY A 1 74 ? -5.089 -6.541 -5.302 1.00 97.88 74 GLY A CA 1
ATOM 568 C C . GLY A 1 74 ? -4.908 -8.030 -5.045 1.00 97.88 74 GLY A C 1
ATOM 569 O O . GLY A 1 74 ? -5.862 -8.754 -4.730 1.00 97.88 74 GLY A O 1
ATOM 570 N N . GLU A 1 75 ? -3.673 -8.481 -5.175 1.00 98.12 75 GLU A N 1
ATOM 571 C CA . GLU A 1 75 ? -3.317 -9.886 -5.062 1.00 98.12 75 GLU A CA 1
ATOM 572 C C . GLU A 1 75 ? -2.637 -10.231 -3.734 1.00 98.12 75 GLU A C 1
ATOM 574 O O . GLU A 1 75 ? -2.134 -9.370 -2.997 1.00 98.12 75 GLU A O 1
ATOM 579 N N . LEU A 1 76 ? -2.589 -11.534 -3.452 1.00 96.94 76 LEU A N 1
ATOM 580 C CA . LEU A 1 76 ? -1.726 -12.103 -2.431 1.00 96.94 76 LEU A CA 1
ATOM 581 C C . LEU A 1 76 ? -0.281 -12.157 -2.956 1.00 96.94 76 LEU A C 1
ATOM 583 O O . LEU A 1 76 ? 0.119 -13.061 -3.690 1.00 96.94 76 LEU A O 1
ATOM 587 N N . GLY A 1 77 ? 0.519 -11.180 -2.540 1.00 93.56 77 GLY A N 1
ATOM 588 C CA . GLY A 1 77 ? 1.911 -11.011 -2.937 1.00 93.56 77 GLY A CA 1
ATOM 589 C C . GLY A 1 77 ? 2.091 -10.285 -4.271 1.00 93.56 77 GLY A C 1
ATOM 590 O O . GLY A 1 77 ? 1.204 -10.238 -5.117 1.00 93.56 77 GLY A O 1
ATOM 591 N N . HIS A 1 78 ? 3.291 -9.726 -4.465 1.00 89.50 78 HIS A N 1
ATOM 592 C CA . HIS A 1 78 ? 3.678 -9.127 -5.743 1.00 89.50 78 HIS A CA 1
ATOM 593 C C . HIS A 1 78 ? 3.985 -10.197 -6.797 1.00 89.50 78 HIS A C 1
ATOM 595 O O . HIS A 1 78 ? 4.603 -11.220 -6.462 1.00 89.50 78 HIS A O 1
ATOM 601 N N . PRO A 1 79 ? 3.683 -9.947 -8.084 1.00 88.00 79 PRO A N 1
ATOM 602 C CA . PRO A 1 79 ? 4.103 -10.823 -9.158 1.00 88.00 79 PRO A CA 1
ATOM 603 C C . PRO A 1 79 ? 5.630 -10.858 -9.210 1.00 88.00 79 PRO A C 1
ATOM 605 O O . PRO A 1 79 ? 6.297 -9.828 -9.291 1.00 88.00 79 PRO A O 1
ATOM 608 N N . ARG A 1 80 ? 6.200 -12.062 -9.165 1.00 87.81 80 ARG A N 1
ATOM 609 C CA . ARG A 1 80 ? 7.648 -12.268 -9.282 1.00 87.81 80 ARG A CA 1
ATOM 610 C C . ARG A 1 80 ? 8.020 -12.587 -10.722 1.00 87.81 80 ARG A C 1
ATOM 612 O O . ARG A 1 80 ? 7.259 -13.253 -11.428 1.00 87.81 80 ARG A O 1
ATOM 619 N N . LYS A 1 81 ? 9.210 -12.150 -11.133 1.00 84.38 81 LYS A N 1
ATOM 620 C CA . LYS A 1 81 ? 9.810 -12.572 -12.397 1.00 84.38 81 LYS A CA 1
ATOM 621 C C . LYS A 1 81 ? 10.171 -14.052 -12.292 1.00 84.38 81 LYS A C 1
ATOM 623 O O . LYS A 1 81 ? 10.897 -14.446 -11.380 1.00 84.38 81 LYS A O 1
ATOM 628 N N . LEU A 1 82 ? 9.636 -14.867 -13.196 1.00 88.62 82 LEU A N 1
ATOM 629 C CA . LEU A 1 82 ? 9.921 -16.300 -13.226 1.00 88.62 82 LEU A CA 1
ATOM 630 C C . LEU A 1 82 ? 11.244 -16.578 -13.958 1.00 88.62 82 LEU A C 1
ATOM 632 O O . LEU A 1 82 ? 11.637 -15.789 -14.825 1.00 88.62 82 LEU A O 1
ATOM 636 N N . PRO A 1 83 ? 11.930 -17.696 -13.655 1.00 92.12 83 PRO A N 1
ATOM 637 C CA . PRO A 1 83 ? 13.088 -18.130 -14.430 1.00 92.12 83 PRO A CA 1
ATOM 638 C C . PRO A 1 83 ? 12.758 -18.215 -15.927 1.00 92.12 83 PRO A C 1
ATOM 640 O O . PRO A 1 83 ? 11.748 -18.800 -16.309 1.00 92.12 83 PRO A O 1
ATOM 643 N N . GLY A 1 84 ? 13.593 -17.603 -16.772 1.00 93.50 84 GLY A N 1
ATOM 644 C CA . GLY A 1 84 ? 13.407 -17.577 -18.230 1.00 93.50 84 GLY A CA 1
ATOM 645 C C . GLY A 1 84 ? 12.409 -16.538 -18.762 1.00 93.50 84 GLY A C 1
ATOM 646 O O . GLY A 1 84 ? 12.289 -16.395 -19.975 1.00 93.50 84 GLY A O 1
ATOM 647 N N . MET A 1 85 ? 11.724 -15.781 -17.899 1.00 90.31 85 MET A N 1
ATOM 648 C CA . MET A 1 85 ? 10.784 -14.735 -18.319 1.00 90.31 85 MET A CA 1
ATOM 649 C C . MET A 1 85 ? 11.526 -13.514 -18.879 1.00 90.31 85 MET A C 1
ATOM 651 O O . MET A 1 85 ? 12.459 -13.003 -18.248 1.00 90.31 85 MET A O 1
ATOM 655 N N . SER A 1 86 ? 11.091 -13.011 -20.037 1.00 90.62 86 SER A N 1
ATOM 656 C CA . SER A 1 86 ? 11.629 -11.766 -20.591 1.00 90.62 86 SER A CA 1
ATOM 657 C C . SER A 1 86 ? 11.190 -10.552 -19.763 1.00 90.62 86 SER A C 1
ATOM 659 O O . SER A 1 86 ? 10.188 -10.597 -19.047 1.00 90.62 86 SER A O 1
ATOM 661 N N . ASP A 1 87 ? 11.915 -9.435 -19.862 1.00 82.94 87 ASP A N 1
ATOM 662 C CA . ASP A 1 87 ? 11.509 -8.197 -19.178 1.00 82.94 87 ASP A CA 1
ATOM 663 C C . ASP A 1 87 ? 10.159 -7.682 -19.684 1.00 82.94 87 ASP A C 1
ATOM 665 O O . ASP A 1 87 ? 9.352 -7.189 -18.902 1.00 82.94 87 ASP A O 1
ATOM 669 N N . ARG A 1 88 ? 9.875 -7.860 -20.980 1.00 83.25 88 ARG A N 1
ATOM 670 C CA . ARG A 1 88 ? 8.581 -7.510 -21.573 1.00 83.25 88 ARG A CA 1
ATOM 671 C C . ARG A 1 88 ? 7.447 -8.314 -20.943 1.00 83.25 88 ARG A C 1
ATOM 673 O O . ARG A 1 88 ? 6.445 -7.726 -20.544 1.00 83.25 88 ARG A O 1
ATOM 680 N N . ASP A 1 89 ? 7.605 -9.630 -20.837 1.00 83.56 89 ASP A N 1
ATOM 681 C CA . ASP A 1 89 ? 6.576 -10.497 -20.250 1.00 83.56 89 ASP A CA 1
ATOM 682 C C . ASP A 1 89 ? 6.387 -10.191 -18.766 1.00 83.56 89 ASP A C 1
ATOM 684 O O . ASP A 1 89 ? 5.263 -10.186 -18.263 1.00 83.56 89 ASP A O 1
ATOM 688 N N . PHE A 1 90 ? 7.475 -9.858 -18.069 1.00 85.25 90 PHE A N 1
ATOM 689 C CA . PHE A 1 90 ? 7.395 -9.441 -16.678 1.00 85.25 90 PHE A CA 1
ATOM 690 C C . PHE A 1 90 ? 6.657 -8.105 -16.510 1.00 85.25 90 PHE A C 1
ATOM 692 O O . PHE A 1 90 ? 5.813 -7.988 -15.625 1.00 85.25 90 PHE A O 1
ATOM 699 N N . LEU A 1 91 ? 6.892 -7.122 -17.386 1.00 81.62 91 LEU A N 1
ATOM 700 C CA . LEU A 1 91 ? 6.138 -5.861 -17.393 1.00 81.62 91 LEU A CA 1
ATOM 701 C C . LEU A 1 91 ? 4.642 -6.084 -17.645 1.00 81.62 91 LEU A C 1
ATOM 703 O O . LEU A 1 91 ? 3.816 -5.483 -16.959 1.00 81.62 91 LEU A O 1
ATOM 707 N N . MET A 1 92 ? 4.284 -6.975 -18.575 1.00 85.31 92 MET A N 1
ATOM 708 C CA . MET A 1 92 ? 2.882 -7.342 -18.814 1.00 85.31 92 MET A CA 1
ATOM 709 C C . MET A 1 92 ? 2.262 -8.013 -17.586 1.00 85.31 92 MET A C 1
ATOM 711 O O . MET A 1 92 ? 1.146 -7.674 -17.207 1.00 85.31 92 MET A O 1
ATOM 715 N N . ARG A 1 93 ? 3.012 -8.890 -16.910 1.00 84.69 93 ARG A N 1
ATOM 716 C CA . ARG A 1 93 ? 2.588 -9.531 -15.659 1.00 84.69 93 ARG A CA 1
ATOM 717 C C . ARG A 1 93 ? 2.387 -8.532 -14.515 1.00 84.69 93 ARG A C 1
ATOM 719 O O . ARG A 1 93 ? 1.508 -8.736 -13.692 1.00 84.69 93 ARG A O 1
ATOM 726 N N . ILE A 1 94 ? 3.183 -7.463 -14.445 1.00 84.00 94 ILE A N 1
ATOM 727 C CA . ILE A 1 94 ? 2.990 -6.378 -13.466 1.00 84.00 94 ILE A CA 1
ATOM 728 C C . ILE A 1 94 ? 1.725 -5.565 -13.790 1.00 84.00 94 ILE A C 1
ATOM 730 O O . ILE A 1 94 ? 1.059 -5.075 -12.880 1.00 84.00 94 ILE A O 1
ATOM 734 N N . ALA A 1 95 ? 1.401 -5.389 -15.072 1.00 85.75 95 ALA A N 1
ATOM 735 C CA . ALA A 1 95 ? 0.236 -4.617 -15.498 1.00 85.75 95 ALA A CA 1
ATOM 736 C C . ALA A 1 95 ? -1.101 -5.350 -15.305 1.00 85.75 95 ALA A C 1
ATOM 738 O O . ALA A 1 95 ? -2.151 -4.699 -15.266 1.00 85.75 95 ALA A O 1
ATOM 739 N N . ASP A 1 96 ? -1.043 -6.676 -15.205 1.00 90.12 96 ASP A N 1
ATOM 740 C CA . ASP A 1 96 ? -2.189 -7.563 -15.064 1.00 90.12 96 ASP A CA 1
ATOM 741 C C . ASP A 1 96 ? -2.506 -7.865 -13.592 1.00 90.12 96 ASP A C 1
ATOM 743 O O . ASP A 1 96 ? -1.617 -7.834 -12.737 1.00 90.12 96 ASP A O 1
ATOM 747 N N . ILE A 1 97 ? -3.780 -8.125 -13.296 1.00 93.44 97 ILE A N 1
ATOM 748 C CA . ILE A 1 97 ? -4.257 -8.549 -11.974 1.00 93.44 97 ILE A CA 1
ATOM 749 C C . ILE A 1 97 ? -4.926 -9.904 -12.162 1.00 93.44 97 ILE A C 1
ATOM 751 O O . ILE A 1 97 ? -6.013 -9.986 -12.725 1.00 93.44 97 ILE A O 1
ATOM 755 N N . VAL A 1 98 ? -4.268 -10.954 -11.685 1.00 94.31 98 VAL A N 1
ATOM 756 C CA . VAL A 1 98 ? -4.654 -12.341 -11.962 1.00 94.31 98 VAL A CA 1
ATOM 757 C C . VAL A 1 98 ? -5.759 -12.775 -11.003 1.00 94.31 98 VAL A C 1
ATOM 759 O O . VAL A 1 98 ? -5.541 -12.832 -9.790 1.00 94.31 98 VAL A O 1
ATOM 762 N N . GLU A 1 99 ? -6.934 -13.129 -11.530 1.00 96.31 99 GLU A N 1
ATOM 763 C CA . GLU A 1 99 ? -8.137 -13.403 -10.732 1.00 96.31 99 GLU A CA 1
ATOM 764 C C . GLU A 1 99 ? -7.932 -14.518 -9.708 1.00 96.31 99 GLU A C 1
ATOM 766 O O . GLU A 1 99 ? -8.461 -14.448 -8.597 1.00 96.31 99 GLU A O 1
ATOM 771 N N . GLN A 1 100 ? -7.121 -15.523 -10.052 1.00 97.44 100 GLN A N 1
ATOM 772 C CA . GLN A 1 100 ? -6.820 -16.651 -9.169 1.00 97.44 100 GLN A CA 1
ATOM 773 C C . GLN A 1 100 ? -6.028 -16.237 -7.923 1.00 97.44 100 GLN A C 1
ATOM 775 O O . GLN A 1 100 ? -6.058 -16.963 -6.936 1.00 97.44 100 GLN A O 1
ATOM 780 N N . ASN A 1 101 ? -5.335 -15.094 -7.963 1.00 97.19 101 ASN A N 1
ATOM 781 C CA . ASN A 1 101 ? -4.493 -14.615 -6.869 1.00 97.19 101 ASN A CA 1
ATOM 782 C C . ASN A 1 101 ? -5.103 -13.416 -6.119 1.00 97.19 101 ASN A C 1
ATOM 784 O O . ASN A 1 101 ? -4.471 -12.876 -5.209 1.00 97.19 101 ASN A O 1
ATOM 788 N N . ILE A 1 102 ? -6.318 -12.981 -6.480 1.00 98.44 102 ILE A N 1
ATOM 789 C CA . ILE A 1 102 ? -6.994 -11.857 -5.820 1.00 98.44 102 ILE A CA 1
ATOM 790 C C . ILE A 1 102 ? -7.245 -12.189 -4.345 1.00 98.44 102 ILE A C 1
ATOM 792 O O . ILE A 1 102 ? -7.802 -13.239 -4.015 1.00 98.44 102 ILE A O 1
ATOM 796 N N . CYS A 1 103 ? -6.873 -11.254 -3.466 1.00 98.44 103 CYS A N 1
ATOM 797 C CA . CYS A 1 103 ? -7.165 -11.325 -2.033 1.00 98.44 103 CYS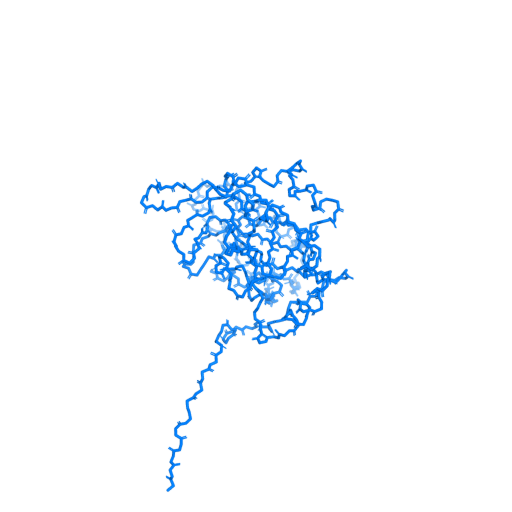 A CA 1
ATOM 798 C C . CYS A 1 103 ? -7.915 -10.103 -1.496 1.00 98.44 103 CYS A C 1
ATOM 800 O O . CYS A 1 103 ? -8.417 -10.132 -0.373 1.00 98.44 103 CYS A O 1
ATOM 802 N N . VAL A 1 104 ? -7.953 -8.996 -2.242 1.00 98.50 104 VAL A N 1
ATOM 803 C CA . VAL A 1 104 ? -8.491 -7.726 -1.749 1.00 98.50 104 VAL A CA 1
ATOM 804 C C 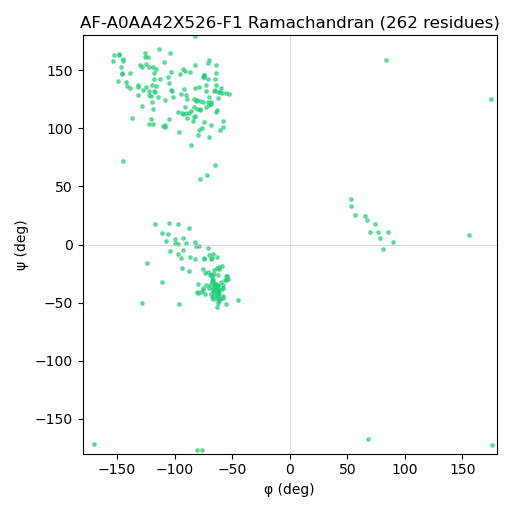. VAL A 1 104 ? -9.260 -6.996 -2.832 1.00 98.50 104 VAL A C 1
ATOM 806 O O . VAL A 1 104 ? -8.835 -6.942 -3.984 1.00 98.50 104 VAL A O 1
ATOM 809 N N . HIS A 1 105 ? -10.374 -6.394 -2.440 1.00 98.56 105 HIS A N 1
ATOM 810 C CA . HIS A 1 105 ? -11.049 -5.345 -3.189 1.00 98.56 105 HIS A CA 1
ATOM 811 C C . HIS A 1 105 ? -10.785 -3.995 -2.521 1.00 98.56 105 HIS A C 1
ATOM 813 O O . HIS A 1 105 ? -10.773 -3.896 -1.289 1.00 98.56 105 HIS A O 1
ATOM 819 N N . ILE A 1 106 ? -10.548 -2.967 -3.336 1.00 98.50 106 ILE A N 1
ATOM 820 C CA . ILE A 1 106 ? -10.244 -1.605 -2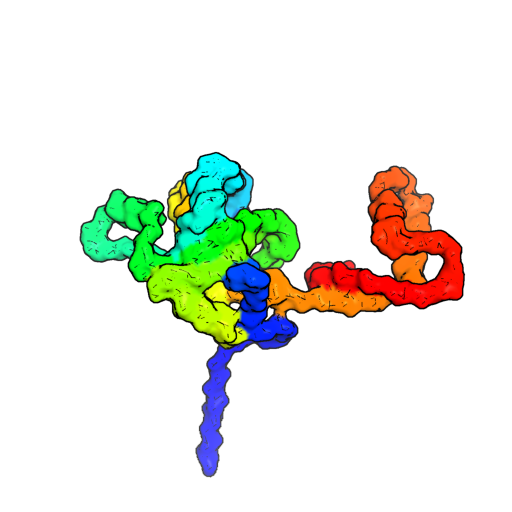.891 1.00 98.50 106 ILE A CA 1
ATOM 821 C C . ILE A 1 106 ? -11.339 -0.681 -3.428 1.00 98.50 106 ILE A C 1
ATOM 823 O O . ILE A 1 106 ? -11.349 -0.336 -4.611 1.00 98.50 106 ILE A O 1
ATOM 827 N N . ALA A 1 107 ? -12.260 -0.276 -2.555 1.00 97.44 107 ALA A N 1
ATOM 828 C CA . ALA A 1 107 ? -13.414 0.537 -2.940 1.00 97.44 107 ALA A CA 1
ATOM 829 C C . ALA A 1 107 ? -13.073 2.021 -3.105 1.00 97.44 107 ALA A C 1
ATOM 831 O O . ALA A 1 107 ? -13.644 2.699 -3.953 1.00 97.44 107 ALA A O 1
ATOM 832 N N . GLU A 1 108 ? -12.145 2.531 -2.297 1.00 96.00 108 GLU A N 1
ATOM 833 C CA . GLU A 1 108 ? -11.758 3.941 -2.291 1.00 96.00 108 GLU A CA 1
ATOM 834 C C . GLU A 1 108 ? -10.269 4.075 -1.991 1.00 96.00 108 GLU A C 1
ATOM 836 O O . GLU A 1 108 ? -9.720 3.293 -1.211 1.00 96.00 108 GLU A O 1
ATOM 841 N N . VAL A 1 109 ? -9.637 5.096 -2.575 1.00 95.00 109 VAL A N 1
ATOM 842 C CA . VAL A 1 109 ? -8.279 5.530 -2.238 1.00 95.00 109 VAL A CA 1
ATOM 843 C C . VAL A 1 109 ? -8.275 7.043 -2.047 1.00 95.00 109 VAL A C 1
ATOM 845 O O . VAL A 1 109 ? -8.715 7.783 -2.924 1.00 95.00 109 VAL A O 1
ATOM 848 N N . THR A 1 110 ? -7.736 7.492 -0.918 1.00 92.31 110 THR A N 1
ATOM 849 C CA . THR A 1 110 ? -7.682 8.897 -0.511 1.00 92.31 110 THR A CA 1
ATOM 850 C C . THR A 1 110 ? -6.254 9.279 -0.150 1.00 92.31 110 THR A C 1
ATOM 852 O O . THR A 1 110 ? -5.582 8.574 0.605 1.00 92.31 110 THR A O 1
ATOM 855 N N . LEU A 1 111 ? -5.795 10.420 -0.665 1.00 91.00 111 LEU A N 1
ATOM 856 C CA . LEU A 1 111 ? -4.516 11.008 -0.277 1.00 91.00 111 LEU A CA 1
ATOM 857 C C . LEU A 1 111 ? -4.715 11.944 0.913 1.00 91.00 111 LEU A C 1
ATOM 859 O O . LEU A 1 111 ? -5.521 12.872 0.848 1.00 91.00 111 LEU A O 1
ATOM 863 N N . ILE A 1 112 ? -3.962 11.718 1.987 1.00 88.56 112 ILE A N 1
ATOM 864 C CA . ILE A 1 112 ? -3.969 12.563 3.180 1.00 88.56 112 ILE A CA 1
ATOM 865 C C . ILE A 1 112 ? -2.648 13.343 3.225 1.00 88.56 112 ILE A C 1
ATOM 867 O O . ILE A 1 112 ? -1.620 12.775 3.590 1.00 88.56 112 ILE A O 1
ATOM 871 N N . PRO A 1 113 ? -2.636 14.639 2.866 1.00 82.69 113 PRO A N 1
ATOM 872 C CA . PRO A 1 113 ? -1.399 15.407 2.706 1.00 82.69 113 PRO A CA 1
ATOM 873 C C . PRO A 1 113 ? -0.709 15.793 4.024 1.00 82.69 113 PRO A C 1
ATOM 875 O O . PRO A 1 113 ? 0.413 16.292 3.994 1.00 82.69 113 PRO A O 1
ATOM 878 N N . ARG A 1 114 ? -1.377 15.644 5.176 1.00 82.50 114 ARG A N 1
ATOM 879 C CA . ARG A 1 114 ? -0.869 16.054 6.499 1.00 82.50 114 ARG A CA 1
ATOM 880 C C . ARG A 1 114 ? -1.327 15.091 7.592 1.00 82.50 114 ARG A C 1
ATOM 882 O O . ARG A 1 114 ? -2.337 14.421 7.435 1.00 82.50 114 ARG A O 1
ATOM 889 N N . GLY A 1 115 ? -0.630 15.085 8.727 1.00 78.44 115 GLY A N 1
ATOM 890 C CA . GLY A 1 115 ? -1.019 14.298 9.906 1.00 78.44 115 GLY A CA 1
ATOM 891 C C . GLY A 1 115 ? -0.442 12.884 9.948 1.00 78.44 115 GLY A C 1
ATOM 892 O O . GLY A 1 115 ? -0.712 12.151 10.891 1.00 78.44 115 GLY A O 1
ATOM 893 N N . MET A 1 116 ? 0.382 12.512 8.966 1.00 84.69 116 MET A N 1
ATOM 894 C CA . MET A 1 116 ? 1.184 11.293 9.002 1.00 84.69 116 MET A CA 1
ATOM 895 C C . MET A 1 116 ? 2.664 11.655 8.956 1.00 84.69 116 MET A C 1
ATOM 897 O O . MET A 1 116 ? 3.067 12.585 8.251 1.00 84.69 116 MET A O 1
ATOM 901 N N . VAL A 1 117 ? 3.461 10.903 9.707 1.00 86.19 117 VAL A N 1
ATOM 90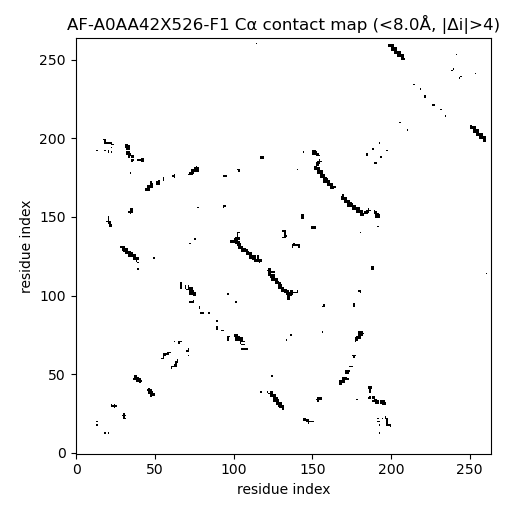2 C CA . VAL A 1 117 ? 4.920 10.996 9.716 1.00 86.19 117 VAL A CA 1
ATOM 903 C C . VAL A 1 117 ? 5.523 9.617 9.493 1.00 86.19 117 VAL A C 1
ATOM 905 O O . VAL A 1 117 ? 4.891 8.604 9.798 1.00 86.19 117 VAL A O 1
ATOM 908 N N . ASP A 1 118 ? 6.728 9.570 8.939 1.00 84.50 118 ASP A N 1
ATOM 909 C CA . ASP A 1 118 ? 7.500 8.332 8.867 1.00 84.50 118 ASP A CA 1
ATOM 910 C C . ASP A 1 118 ? 8.217 8.012 10.191 1.00 84.50 118 ASP A C 1
ATOM 912 O O . ASP A 1 118 ? 8.081 8.717 11.190 1.00 84.50 118 ASP A O 1
ATOM 916 N N . GLU A 1 119 ? 8.998 6.930 10.205 1.00 82.50 119 GLU A N 1
ATOM 917 C CA . GLU A 1 119 ? 9.747 6.481 11.391 1.00 82.50 119 GLU A CA 1
ATOM 918 C C . GLU A 1 119 ? 10.815 7.488 11.855 1.00 82.50 119 GLU A C 1
ATOM 920 O O . GLU A 1 119 ? 11.209 7.463 13.018 1.00 82.50 119 GLU A O 1
ATOM 925 N N . ALA A 1 120 ? 11.248 8.401 10.980 1.00 83.75 120 ALA A N 1
ATOM 926 C CA . ALA A 1 120 ? 12.168 9.489 11.308 1.00 83.75 120 ALA A CA 1
ATOM 927 C C . ALA A 1 120 ? 11.435 10.788 11.707 1.00 83.75 120 ALA A C 1
ATOM 929 O O . ALA A 1 120 ? 12.075 11.825 11.879 1.00 83.75 120 ALA A O 1
ATOM 930 N N . GLY A 1 121 ? 10.102 10.761 11.826 1.00 84.44 121 GLY A N 1
ATOM 931 C CA . GLY A 1 121 ? 9.280 11.926 12.159 1.00 84.44 121 GLY A CA 1
ATOM 932 C C . GLY A 1 121 ? 9.072 12.906 11.000 1.00 84.44 121 GLY A C 1
ATOM 933 O O . GLY A 1 121 ? 8.573 14.011 11.214 1.00 84.44 121 GLY A O 1
ATOM 934 N N . ARG A 1 122 ? 9.440 12.540 9.765 1.00 88.25 122 ARG A N 1
ATOM 935 C CA . ARG A 1 122 ? 9.284 13.415 8.594 1.00 88.25 122 ARG A CA 1
ATOM 936 C C . ARG A 1 122 ? 7.827 13.396 8.124 1.00 88.25 122 ARG A C 1
ATOM 938 O O . ARG A 1 122 ? 7.261 12.309 8.017 1.00 88.25 122 ARG A O 1
ATOM 945 N N . PRO A 1 123 ? 7.217 14.551 7.802 1.00 90.81 123 PRO A N 1
ATOM 946 C CA . PRO A 1 123 ? 5.868 14.593 7.248 1.00 90.81 123 PRO A CA 1
ATOM 947 C C . PRO A 1 123 ? 5.770 13.834 5.925 1.00 90.81 123 PRO A C 1
ATOM 949 O O . PRO A 1 123 ? 6.592 14.027 5.029 1.00 90.81 123 PRO A O 1
ATOM 952 N N . VAL A 1 124 ? 4.726 13.023 5.788 1.00 92.88 124 VAL A N 1
ATOM 953 C CA . VAL A 1 124 ? 4.441 12.233 4.585 1.00 92.88 124 VAL A CA 1
ATOM 954 C C . VAL A 1 124 ? 2.996 12.439 4.143 1.00 92.88 124 VAL A C 1
ATOM 956 O O . VAL A 1 124 ? 2.118 12.754 4.947 1.00 92.88 124 VAL A O 1
ATOM 959 N N . THR A 1 125 ? 2.733 12.247 2.852 1.00 90.75 125 THR A N 1
ATOM 960 C CA . THR A 1 125 ? 1.364 12.176 2.325 1.00 90.75 125 THR A CA 1
ATOM 961 C C . THR A 1 125 ? 0.893 10.730 2.373 1.00 90.75 125 THR A C 1
ATOM 963 O O . THR A 1 125 ? 1.379 9.901 1.609 1.00 90.75 125 THR A O 1
ATOM 966 N N . GLY A 1 126 ? -0.041 10.411 3.263 1.00 92.19 126 GLY A N 1
ATOM 967 C CA . GLY A 1 126 ? -0.586 9.063 3.400 1.00 92.19 126 GLY A CA 1
ATOM 968 C C . GLY A 1 126 ? -1.473 8.662 2.227 1.00 92.19 126 GLY A C 1
ATOM 969 O O . GLY A 1 126 ? -2.248 9.474 1.727 1.00 92.19 126 GLY A O 1
ATOM 970 N N . VAL A 1 127 ? -1.400 7.396 1.824 1.00 94.81 127 VAL A N 1
ATOM 971 C CA . VAL A 1 127 ? -2.362 6.775 0.906 1.00 94.81 127 VAL A CA 1
ATOM 972 C C . VAL A 1 127 ? -3.262 5.868 1.731 1.00 94.81 127 VAL A C 1
ATOM 974 O O . VAL A 1 127 ? -2.819 4.823 2.210 1.00 94.81 127 VAL A O 1
ATOM 977 N N . ILE A 1 128 ? -4.515 6.269 1.917 1.00 94.94 128 ILE A N 1
ATOM 978 C CA . ILE A 1 128 ? -5.506 5.517 2.686 1.00 94.94 128 ILE A CA 1
ATOM 979 C C . ILE A 1 128 ? -6.462 4.812 1.737 1.00 94.94 128 ILE A C 1
ATOM 981 O O . ILE A 1 128 ? -6.969 5.433 0.809 1.00 94.94 128 ILE A O 1
ATOM 985 N N . GLY A 1 129 ? -6.728 3.534 1.983 1.00 95.31 129 GLY A N 1
ATOM 986 C CA . GLY A 1 129 ? -7.698 2.747 1.237 1.00 95.31 129 GLY A CA 1
ATOM 987 C C . GLY A 1 129 ? -8.837 2.236 2.106 1.00 95.31 129 GLY A C 1
ATOM 988 O O . GLY A 1 129 ? -8.623 1.908 3.276 1.00 95.31 129 GLY A O 1
ATOM 989 N N . LYS A 1 130 ? -10.029 2.114 1.516 1.00 96.88 130 LYS A N 1
ATOM 990 C CA . LYS A 1 130 ? -11.107 1.266 2.046 1.00 96.88 130 LYS A CA 1
ATOM 991 C C . LYS A 1 130 ? -11.008 -0.105 1.398 1.00 96.88 130 LYS A C 1
ATOM 993 O O . LYS A 1 130 ? -11.232 -0.230 0.194 1.00 96.88 130 LYS A O 1
ATOM 998 N N . ILE A 1 131 ? -10.660 -1.115 2.190 1.00 98.00 131 ILE A N 1
ATOM 999 C CA . ILE A 1 131 ? -10.376 -2.460 1.683 1.00 98.00 131 ILE A CA 1
ATOM 1000 C C . ILE A 1 131 ? -11.267 -3.532 2.297 1.00 98.00 131 ILE A C 1
ATOM 1002 O O . ILE A 1 131 ? -11.686 -3.412 3.448 1.00 98.00 131 ILE A O 1
ATOM 1006 N N . LYS A 1 132 ? -11.496 -4.611 1.555 1.00 97.88 132 LYS A N 1
ATOM 1007 C CA . LYS A 1 132 ? -12.204 -5.807 2.026 1.00 97.88 132 LYS A CA 1
ATOM 1008 C C . LYS A 1 132 ? -11.606 -7.052 1.382 1.00 97.88 132 LYS A C 1
ATOM 1010 O O . LYS A 1 132 ? -11.162 -6.983 0.235 1.00 97.88 132 LYS A O 1
ATOM 1015 N N . GLY A 1 133 ? -11.593 -8.178 2.094 1.00 97.94 133 GLY A N 1
ATOM 1016 C CA . GLY A 1 133 ? -11.250 -9.468 1.500 1.00 97.94 133 GLY A CA 1
ATOM 1017 C C . GLY A 1 133 ? -12.131 -9.777 0.290 1.00 97.94 133 GLY A C 1
ATOM 1018 O O . GLY A 1 133 ? -13.354 -9.656 0.358 1.00 97.94 133 GLY A O 1
ATOM 1019 N N . ALA A 1 134 ? -11.508 -10.160 -0.821 1.00 97.69 134 ALA A N 1
ATOM 1020 C CA . ALA A 1 134 ? -12.200 -10.514 -2.057 1.00 97.69 134 ALA A CA 1
ATOM 1021 C C . ALA A 1 134 ? -11.431 -11.587 -2.832 1.00 97.69 134 ALA A C 1
ATOM 1023 O O . ALA A 1 134 ? -10.240 -11.784 -2.606 1.00 97.69 134 ALA A O 1
ATOM 1024 N N . GLY A 1 135 ? -12.115 -12.242 -3.771 1.00 97.31 135 GLY A N 1
ATOM 1025 C CA . GLY A 1 135 ? -11.522 -13.279 -4.613 1.00 97.31 135 GLY A CA 1
ATOM 1026 C C . GLY A 1 135 ? -11.145 -14.559 -3.853 1.00 97.31 135 GLY A C 1
ATOM 1027 O O . GLY A 1 135 ? -11.559 -14.744 -2.705 1.00 97.31 135 GLY A O 1
ATOM 1028 N N . PRO A 1 136 ? -10.371 -15.455 -4.491 1.00 98.00 136 PRO A N 1
ATOM 1029 C CA . PRO A 1 136 ? -10.010 -16.765 -3.938 1.00 98.00 136 PRO A CA 1
ATOM 1030 C C . PRO A 1 136 ? -9.201 -16.731 -2.637 1.00 98.00 136 PRO A C 1
ATOM 1032 O O . PRO A 1 136 ? -9.154 -17.738 -1.938 1.00 98.00 136 PRO A O 1
ATOM 1035 N N . HIS A 1 137 ? -8.561 -15.603 -2.313 1.00 98.31 137 HIS A N 1
ATOM 1036 C CA . HIS A 1 137 ? -7.764 -15.423 -1.093 1.00 98.31 137 HIS A CA 1
ATOM 1037 C C . HIS A 1 137 ? -8.333 -14.346 -0.158 1.00 98.31 137 HIS A C 1
ATOM 1039 O O . HIS A 1 137 ? -7.622 -13.816 0.703 1.00 98.31 137 HIS A O 1
ATOM 1045 N N . GLY A 1 138 ? -9.604 -13.977 -0.338 1.00 97.81 138 GLY A N 1
ATOM 1046 C CA . GLY A 1 138 ? -10.262 -12.969 0.492 1.00 97.81 138 GLY A CA 1
ATOM 1047 C C . GLY A 1 138 ? -10.358 -13.374 1.961 1.00 97.81 138 GLY A C 1
ATOM 1048 O O . GLY A 1 138 ? -10.115 -12.557 2.847 1.00 97.81 138 GLY A O 1
ATOM 1049 N N . ASP A 1 139 ? -10.642 -14.645 2.222 1.00 97.75 139 ASP A N 1
ATOM 1050 C CA . ASP A 1 139 ? -10.687 -15.247 3.556 1.00 97.75 139 ASP A CA 1
ATOM 1051 C C . ASP A 1 139 ? -9.334 -15.184 4.282 1.00 97.75 139 ASP A C 1
ATOM 1053 O O . ASP A 1 139 ? -9.290 -14.865 5.471 1.00 97.75 139 ASP A O 1
ATOM 1057 N N . VAL A 1 140 ? -8.229 -15.397 3.561 1.00 96.88 140 VAL A N 1
ATOM 1058 C CA . VAL A 1 140 ? -6.863 -15.265 4.091 1.00 96.88 140 VAL A CA 1
ATOM 1059 C C . VAL A 1 140 ? -6.600 -13.832 4.554 1.00 96.88 140 VAL A C 1
ATOM 1061 O O . VAL A 1 140 ? -6.094 -13.618 5.657 1.00 96.88 140 VAL A O 1
ATOM 1064 N N . LEU A 1 141 ? -6.959 -12.830 3.743 1.00 96.81 141 LEU A N 1
ATOM 1065 C CA . LEU A 1 141 ? -6.812 -11.430 4.150 1.00 96.81 141 LEU A CA 1
ATOM 1066 C C . LEU A 1 141 ? -7.688 -11.104 5.370 1.00 96.81 141 LEU A C 1
ATOM 1068 O O . LEU A 1 141 ? -7.222 -10.435 6.293 1.00 96.81 141 LEU A O 1
ATOM 1072 N N . GLU A 1 142 ? -8.936 -11.569 5.395 1.00 96.25 142 GLU A N 1
ATOM 1073 C CA . GLU A 1 142 ? -9.847 -11.340 6.521 1.00 96.25 142 GLU A CA 1
ATOM 1074 C C . GLU A 1 142 ? -9.329 -11.974 7.818 1.00 96.25 142 GLU A C 1
ATOM 1076 O O . GLU A 1 142 ? -9.350 -11.327 8.869 1.00 96.25 142 GLU A O 1
ATOM 1081 N N . ALA A 1 143 ? -8.800 -13.198 7.755 1.00 95.69 143 ALA A N 1
ATOM 1082 C CA . ALA A 1 143 ? -8.176 -13.861 8.897 1.00 95.69 143 ALA A CA 1
ATOM 1083 C C . ALA A 1 143 ? -7.005 -13.034 9.458 1.00 95.69 143 ALA A C 1
ATOM 1085 O O . ALA A 1 143 ? -6.950 -12.768 10.662 1.00 95.69 143 ALA A O 1
ATOM 1086 N N . ASP A 1 144 ? -6.126 -12.535 8.587 1.00 94.94 144 ASP A N 1
ATOM 1087 C CA . ASP A 1 144 ? -4.974 -11.720 8.984 1.00 94.94 144 ASP A CA 1
ATOM 1088 C C . ASP A 1 144 ? -5.390 -10.356 9.576 1.00 94.94 144 ASP A C 1
ATOM 1090 O O . ASP A 1 144 ? -4.828 -9.871 10.569 1.00 94.94 144 ASP A O 1
ATOM 1094 N N . LEU A 1 145 ? -6.412 -9.715 9.000 1.00 93.81 145 LEU A N 1
ATOM 1095 C CA . LEU A 1 145 ? -6.957 -8.449 9.506 1.00 93.81 145 LEU A CA 1
ATOM 1096 C C . LEU A 1 145 ? -7.631 -8.618 10.872 1.00 93.81 145 LEU A C 1
ATOM 1098 O O . LEU A 1 145 ? -7.559 -7.707 11.703 1.00 93.81 145 LEU A O 1
ATOM 1102 N N . ASN A 1 146 ? -8.216 -9.782 11.142 1.00 92.38 146 ASN A N 1
ATOM 1103 C CA . ASN A 1 146 ? -8.846 -10.093 12.423 1.00 92.38 146 ASN A CA 1
ATOM 1104 C C . ASN A 1 146 ? -7.857 -10.643 13.468 1.00 92.38 146 ASN A C 1
ATOM 1106 O O . ASN A 1 146 ? -8.191 -10.688 14.650 1.00 92.38 146 ASN A O 1
ATOM 1110 N N . ASN A 1 147 ? -6.624 -10.988 13.081 1.00 91.81 147 ASN A N 1
ATOM 1111 C CA . ASN A 1 147 ? -5.582 -11.421 14.009 1.00 91.81 147 ASN A CA 1
ATOM 1112 C C . ASN A 1 147 ? -4.861 -10.209 14.652 1.00 91.81 147 ASN A C 1
ATOM 1114 O O . ASN A 1 147 ? -4.095 -9.519 13.973 1.00 91.81 147 ASN A O 1
ATOM 1118 N N . PRO A 1 148 ? -5.041 -9.926 15.958 1.00 87.38 148 PRO A N 1
ATOM 1119 C CA . PRO A 1 148 ? -4.438 -8.757 16.610 1.00 87.38 148 PRO A CA 1
ATOM 1120 C C . PRO A 1 148 ? -2.907 -8.818 16.681 1.00 87.38 148 PRO A C 1
ATOM 1122 O O . PRO A 1 148 ? -2.249 -7.779 16.736 1.00 87.38 148 PRO A O 1
ATOM 1125 N N . LYS A 1 149 ? -2.332 -10.028 16.660 1.00 86.75 149 LYS A N 1
ATOM 1126 C CA . LYS A 1 149 ? -0.881 -10.260 16.741 1.00 86.75 149 LYS A CA 1
ATOM 1127 C C . LYS A 1 149 ? -0.202 -10.298 15.375 1.00 86.75 149 LYS A C 1
ATOM 1129 O O . LYS A 1 149 ? 1.007 -10.497 15.307 1.00 86.75 149 LYS A O 1
ATOM 1134 N N . GLN A 1 150 ? -0.963 -10.098 14.304 1.00 89.75 150 GLN A N 1
ATOM 1135 C CA . GLN A 1 150 ? -0.455 -10.102 12.946 1.00 89.75 150 GLN A CA 1
ATOM 1136 C C . GLN A 1 150 ? -0.659 -8.739 12.304 1.00 89.75 150 GLN A C 1
ATOM 1138 O O . GLN A 1 150 ? -1.734 -8.130 12.350 1.00 89.75 150 GLN A O 1
ATOM 1143 N N . ASN A 1 151 ? 0.419 -8.263 11.704 1.00 90.69 151 ASN A N 1
ATOM 1144 C CA . ASN A 1 151 ? 0.402 -7.068 10.898 1.00 90.69 151 ASN A CA 1
ATOM 1145 C C . ASN A 1 151 ? 0.022 -7.428 9.456 1.00 90.69 151 ASN A C 1
ATOM 1147 O O . ASN A 1 151 ? 0.350 -8.510 8.974 1.00 90.69 151 ASN A O 1
ATOM 1151 N N . VAL A 1 152 ? -0.655 -6.513 8.769 1.00 93.25 152 VAL A N 1
ATOM 1152 C CA . VAL A 1 152 ? -1.002 -6.660 7.349 1.00 93.25 152 VAL A CA 1
ATOM 1153 C C . VAL A 1 152 ? -0.356 -5.513 6.605 1.00 93.25 152 VAL A C 1
ATOM 1155 O O . VAL A 1 152 ? -0.594 -4.358 6.952 1.00 93.25 152 VAL A O 1
ATOM 1158 N N . CYS A 1 153 ? 0.468 -5.832 5.617 1.00 94.31 153 CYS A N 1
ATOM 1159 C CA . CYS A 1 153 ? 1.250 -4.859 4.873 1.00 94.31 153 CYS A CA 1
ATOM 1160 C C . CYS A 1 153 ? 0.757 -4.788 3.432 1.00 94.31 153 CYS A C 1
ATOM 1162 O O . CYS A 1 153 ? 0.428 -5.811 2.829 1.00 94.31 153 CYS A O 1
ATOM 1164 N N . PHE A 1 154 ? 0.747 -3.577 2.886 1.00 94.50 154 PHE A N 1
ATOM 1165 C CA . PHE A 1 154 ? 0.450 -3.340 1.482 1.00 94.50 154 PHE A CA 1
ATOM 1166 C C . PHE A 1 154 ? 1.659 -2.743 0.776 1.00 94.50 154 PHE A C 1
ATOM 1168 O O . PHE A 1 154 ? 2.501 -2.066 1.374 1.00 94.50 154 PHE A O 1
ATOM 1175 N N . SER A 1 155 ? 1.759 -3.018 -0.517 1.00 93.12 155 SER A N 1
ATOM 1176 C CA . SER A 1 155 ? 2.790 -2.435 -1.361 1.00 93.12 155 SER A CA 1
ATOM 1177 C C . SER A 1 155 ? 2.221 -2.093 -2.727 1.00 93.12 155 SER A C 1
ATOM 1179 O O . SER A 1 155 ? 1.456 -2.857 -3.312 1.00 93.12 155 SER A O 1
ATOM 1181 N N . ILE A 1 156 ? 2.587 -0.911 -3.216 1.00 94.19 156 ILE A N 1
ATOM 1182 C CA . ILE A 1 156 ? 2.109 -0.379 -4.486 1.00 94.19 156 ILE A CA 1
ATOM 1183 C C . ILE A 1 156 ? 2.704 -1.169 -5.657 1.00 94.19 156 ILE A C 1
ATOM 1185 O O . ILE A 1 156 ? 3.922 -1.304 -5.781 1.00 94.19 156 ILE A O 1
ATOM 1189 N N . ARG A 1 157 ? 1.844 -1.664 -6.547 1.00 92.62 157 ARG A N 1
ATOM 1190 C CA . ARG A 1 157 ? 2.239 -2.249 -7.831 1.00 92.62 157 ARG A CA 1
ATOM 1191 C C . ARG A 1 157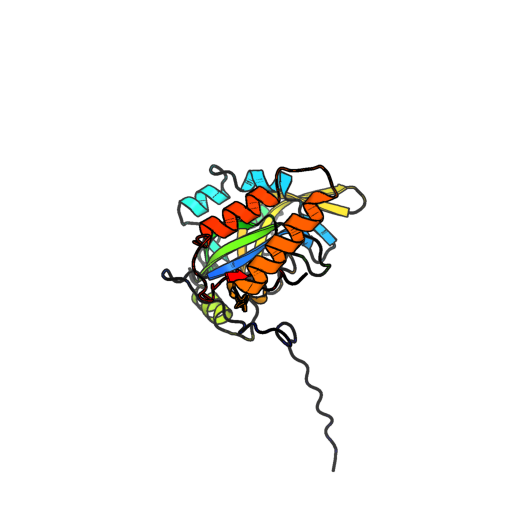 ? 2.252 -1.141 -8.874 1.00 92.62 157 ARG A C 1
ATOM 1193 O O . ARG A 1 157 ? 1.211 -0.559 -9.188 1.00 92.62 157 ARG A O 1
ATOM 1200 N N . SER A 1 158 ? 3.432 -0.810 -9.386 1.00 90.88 158 SER A N 1
ATOM 1201 C CA . SER A 1 158 ? 3.611 0.357 -10.249 1.00 90.88 158 SER A CA 1
ATOM 1202 C C . SER A 1 158 ? 4.778 0.215 -11.219 1.00 90.88 158 SER A C 1
ATOM 1204 O O . SER A 1 158 ? 5.668 -0.609 -11.023 1.00 90.88 158 SER A O 1
ATOM 1206 N N . ILE A 1 159 ? 4.774 1.058 -12.251 1.00 86.88 159 ILE A N 1
ATOM 1207 C CA . ILE A 1 159 ? 5.950 1.322 -13.085 1.00 86.88 159 ILE A CA 1
ATOM 1208 C C . ILE A 1 159 ? 6.524 2.664 -12.661 1.00 86.88 159 ILE A C 1
ATOM 1210 O O . ILE A 1 159 ? 5.793 3.655 -12.563 1.00 86.88 159 ILE A O 1
ATOM 1214 N N . THR A 1 160 ? 7.835 2.701 -12.451 1.00 87.69 160 THR A N 1
ATOM 1215 C CA . THR A 1 160 ? 8.570 3.911 -12.090 1.00 87.69 160 THR A CA 1
ATOM 1216 C C . THR A 1 160 ? 9.615 4.253 -13.147 1.00 87.69 160 THR A C 1
ATOM 1218 O O . THR A 1 160 ? 10.115 3.394 -13.870 1.00 87.69 160 THR A O 1
ATOM 1221 N N . ASN A 1 161 ? 9.929 5.539 -13.254 1.00 86.81 161 ASN A N 1
ATOM 1222 C CA . ASN A 1 161 ? 11.110 6.044 -13.936 1.00 86.81 161 ASN A CA 1
ATOM 1223 C C . ASN A 1 161 ? 12.056 6.554 -12.848 1.00 86.81 161 ASN A C 1
ATOM 1225 O O . ASN A 1 161 ? 11.831 7.619 -12.268 1.00 86.81 161 ASN A O 1
ATOM 1229 N N . ASP A 1 162 ? 13.054 5.745 -12.524 1.00 89.75 162 ASP A N 1
ATOM 1230 C CA . ASP A 1 162 ? 13.987 6.029 -11.444 1.00 89.75 162 ASP A CA 1
ATOM 1231 C C . ASP A 1 162 ? 15.076 6.980 -11.927 1.00 89.75 162 ASP A C 1
ATOM 1233 O O . ASP A 1 162 ? 15.660 6.786 -12.994 1.00 89.75 162 ASP A O 1
ATOM 1237 N N . ARG A 1 163 ? 15.377 8.000 -11.124 1.00 91.94 163 ARG A N 1
ATOM 1238 C CA . ARG A 1 163 ? 16.427 8.971 -11.441 1.00 91.94 163 ARG A CA 1
ATOM 1239 C C . ARG A 1 163 ? 17.344 9.178 -10.255 1.00 91.94 163 ARG A C 1
ATOM 1241 O O . ARG A 1 163 ? 16.879 9.310 -9.124 1.00 91.94 163 ARG A O 1
ATOM 1248 N N . TRP A 1 164 ? 18.644 9.226 -10.520 1.00 92.38 164 TRP A N 1
ATOM 1249 C CA . TRP A 1 164 ? 19.625 9.652 -9.532 1.00 92.38 164 TRP A CA 1
ATOM 1250 C C . TRP A 1 164 ? 19.711 11.178 -9.539 1.00 92.38 164 TRP A C 1
ATOM 1252 O O . TRP A 1 164 ? 20.247 11.777 -10.470 1.00 92.38 164 TRP A O 1
ATOM 1262 N N . GLU A 1 165 ? 19.155 11.817 -8.516 1.00 90.38 165 GLU A N 1
ATOM 1263 C CA . GLU A 1 165 ? 19.056 13.273 -8.419 1.00 90.38 165 GLU A CA 1
ATOM 1264 C C . GLU A 1 165 ? 19.379 13.693 -6.983 1.00 90.38 165 GLU A C 1
ATOM 1266 O O . GLU A 1 165 ? 18.905 13.084 -6.027 1.00 90.38 165 GLU A O 1
ATOM 1271 N N . ARG A 1 166 ? 20.202 14.737 -6.808 1.00 86.81 166 ARG A N 1
ATOM 1272 C CA . ARG A 1 166 ? 20.570 15.274 -5.479 1.00 86.81 166 ARG A CA 1
ATOM 1273 C C . ARG A 1 166 ? 21.120 14.206 -4.510 1.00 86.81 166 ARG A C 1
ATOM 1275 O O . ARG A 1 166 ? 20.806 14.217 -3.322 1.00 86.81 166 ARG A O 1
ATOM 1282 N N . GLY A 1 167 ? 21.926 13.276 -5.033 1.00 89.12 167 GLY A N 1
ATOM 1283 C CA . GLY A 1 167 ? 22.592 12.232 -4.245 1.00 89.12 167 GLY A CA 1
ATOM 1284 C C . GLY A 1 167 ? 21.680 11.101 -3.761 1.00 89.12 167 GLY A C 1
ATOM 1285 O O . GLY A 1 167 ? 22.046 10.405 -2.820 1.00 89.12 167 GLY A O 1
ATOM 1286 N N . ARG A 1 168 ? 20.494 10.928 -4.358 1.00 89.88 168 ARG A N 1
ATOM 1287 C CA . ARG A 1 168 ? 19.565 9.837 -4.029 1.00 89.88 168 ARG A CA 1
ATOM 1288 C C . ARG A 1 168 ? 18.811 9.337 -5.255 1.00 89.88 168 ARG A C 1
ATOM 1290 O O . ARG A 1 168 ? 18.618 10.076 -6.221 1.00 89.88 168 ARG A O 1
ATOM 1297 N N . TYR A 1 169 ? 18.311 8.107 -5.181 1.00 92.00 169 TYR A N 1
ATOM 1298 C CA . TYR A 1 169 ? 17.334 7.610 -6.146 1.00 92.00 169 TYR A CA 1
ATOM 1299 C C . TYR A 1 169 ? 15.949 8.176 -5.829 1.00 92.00 169 TYR A C 1
ATOM 1301 O O . TYR A 1 169 ? 15.419 7.982 -4.736 1.00 92.00 169 TYR A O 1
ATOM 1309 N N . THR A 1 170 ? 15.355 8.852 -6.806 1.00 92.31 170 THR A N 1
ATOM 1310 C CA . THR A 1 170 ? 13.969 9.319 -6.765 1.00 92.31 170 THR A CA 1
ATOM 1311 C C . THR A 1 170 ? 13.137 8.476 -7.723 1.00 92.31 170 THR A C 1
ATOM 1313 O O . THR A 1 170 ? 13.461 8.363 -8.908 1.00 92.31 170 THR A O 1
ATOM 1316 N N . LYS A 1 171 ? 12.070 7.863 -7.208 1.00 89.12 171 LYS A N 1
ATOM 1317 C CA . LYS A 1 171 ? 11.173 6.980 -7.954 1.00 89.12 171 LYS A CA 1
ATOM 1318 C C . LYS A 1 171 ? 9.953 7.750 -8.436 1.00 89.12 171 LYS A C 1
ATOM 1320 O O . LYS A 1 171 ? 8.977 7.919 -7.709 1.00 89.12 171 LYS A O 1
ATOM 1325 N N . TYR A 1 172 ? 9.997 8.201 -9.686 1.00 88.94 172 TYR A N 1
ATOM 1326 C CA . TYR A 1 172 ? 8.866 8.882 -10.310 1.00 88.94 172 TYR A CA 1
ATOM 1327 C C . TYR A 1 172 ? 7.868 7.858 -10.842 1.00 88.94 172 TYR A C 1
ATOM 1329 O O . TYR A 1 172 ? 8.147 7.155 -11.814 1.00 88.94 172 TYR A O 1
ATOM 1337 N N . LEU A 1 173 ? 6.698 7.774 -10.220 1.00 88.62 173 LEU A N 1
ATOM 1338 C CA . LEU A 1 173 ? 5.633 6.879 -10.665 1.00 88.62 173 LEU A CA 1
ATOM 1339 C C . LEU A 1 173 ? 5.115 7.292 -12.046 1.00 88.62 173 LEU A C 1
ATOM 1341 O O . LEU A 1 173 ? 4.855 8.465 -12.305 1.00 88.62 173 LEU A O 1
ATOM 1345 N N . ARG A 1 174 ? 4.976 6.310 -12.938 1.00 88.94 174 ARG A N 1
ATOM 1346 C CA . ARG A 1 174 ? 4.431 6.469 -14.296 1.00 88.94 174 ARG A CA 1
ATOM 1347 C C . ARG A 1 174 ? 3.083 5.792 -14.467 1.00 88.94 174 ARG A C 1
ATOM 1349 O O . ARG A 1 174 ? 2.254 6.275 -15.225 1.00 88.94 174 ARG A O 1
ATOM 1356 N N . ALA A 1 175 ? 2.867 4.690 -13.760 1.00 87.38 175 ALA A N 1
ATOM 1357 C CA . ALA A 1 175 ? 1.590 4.000 -13.715 1.00 87.38 175 ALA A CA 1
ATOM 1358 C C . ALA A 1 175 ? 1.428 3.329 -12.354 1.00 87.38 175 ALA A C 1
ATOM 1360 O O . ALA A 1 175 ? 2.389 2.764 -11.836 1.00 87.38 175 ALA A O 1
ATOM 1361 N N . VAL A 1 176 ? 0.215 3.360 -11.806 1.00 92.38 176 VAL A N 1
ATOM 1362 C CA . VAL A 1 176 ? -0.179 2.570 -10.634 1.00 92.38 176 VAL A CA 1
ATOM 1363 C C . VAL A 1 176 ? -1.229 1.569 -11.082 1.00 92.38 176 VAL A C 1
ATOM 1365 O O . VAL A 1 176 ? -2.224 1.952 -11.701 1.00 92.38 176 VAL A O 1
ATOM 1368 N N . TYR A 1 177 ? -1.002 0.296 -10.780 1.00 92.19 177 TYR A N 1
ATOM 1369 C CA . TYR A 1 177 ? -1.933 -0.773 -11.120 1.00 92.19 177 TYR A CA 1
ATOM 1370 C C . TYR A 1 177 ? -2.850 -1.104 -9.950 1.00 92.19 177 TYR A C 1
ATOM 1372 O O . TYR A 1 177 ? -4.065 -1.115 -10.145 1.00 92.19 177 TYR A O 1
ATOM 1380 N N . THR A 1 178 ? -2.278 -1.338 -8.765 1.00 96.44 178 THR A N 1
ATOM 1381 C CA . THR A 1 178 ? -3.008 -1.685 -7.536 1.00 96.44 178 THR A CA 1
ATOM 1382 C C . THR A 1 178 ? -2.089 -1.652 -6.299 1.00 96.44 178 THR A C 1
ATOM 1384 O O . THR A 1 178 ? -0.935 -1.225 -6.393 1.00 96.44 178 THR A O 1
ATOM 1387 N N . TRP A 1 179 ? -2.591 -2.111 -5.151 1.00 97.38 179 TRP A N 1
ATOM 1388 C CA . TRP A 1 179 ? -1.827 -2.439 -3.950 1.00 97.38 179 TRP A CA 1
ATOM 1389 C C . TRP A 1 179 ? -2.034 -3.901 -3.577 1.00 97.38 179 TRP A C 1
ATOM 1391 O O . TRP A 1 179 ? -3.167 -4.345 -3.402 1.00 97.38 179 TRP A O 1
ATOM 1401 N N . ASP A 1 180 ? -0.933 -4.618 -3.387 1.00 96.62 180 ASP A N 1
ATOM 1402 C CA . ASP A 1 180 ? -0.952 -6.040 -3.054 1.00 96.62 180 ASP A CA 1
ATOM 1403 C C . ASP A 1 180 ? -0.664 -6.274 -1.582 1.00 96.62 180 ASP A C 1
ATOM 1405 O O . ASP A 1 180 ? 0.119 -5.541 -0.963 1.00 96.62 180 ASP A O 1
ATOM 1409 N N . LYS A 1 181 ? -1.259 -7.335 -1.038 1.00 96.56 181 LYS A N 1
ATOM 1410 C CA . LYS A 1 181 ? -0.956 -7.808 0.310 1.00 96.56 181 LYS A CA 1
ATOM 1411 C C . LYS A 1 181 ? 0.415 -8.473 0.300 1.00 96.56 181 LYS A C 1
ATOM 1413 O O . LYS A 1 181 ? 0.613 -9.492 -0.354 1.00 96.56 181 LYS A O 1
ATOM 1418 N N . VAL A 1 182 ? 1.354 -7.941 1.067 1.00 93.06 182 VAL A N 1
ATOM 1419 C CA . VAL A 1 182 ? 2.740 -8.424 1.138 1.00 93.06 182 VAL A CA 1
ATOM 1420 C C . VAL A 1 182 ? 3.141 -8.730 2.578 1.00 93.06 182 VAL A C 1
ATOM 1422 O O . VAL A 1 182 ? 2.469 -8.322 3.522 1.00 93.06 182 VAL A O 1
ATOM 1425 N N . ASN A 1 183 ? 4.244 -9.455 2.756 1.00 90.06 183 ASN A N 1
ATOM 1426 C CA . ASN A 1 183 ? 4.757 -9.777 4.091 1.00 90.06 183 ASN A CA 1
ATOM 1427 C C . ASN A 1 183 ? 5.444 -8.568 4.740 1.00 90.06 183 ASN A C 1
ATOM 1429 O O . ASN A 1 183 ? 5.292 -8.327 5.935 1.00 90.06 183 ASN A O 1
ATOM 1433 N N . GLU A 1 184 ? 6.151 -7.775 3.936 1.00 85.81 184 GLU A N 1
ATOM 1434 C CA . GLU A 1 184 ? 6.865 -6.579 4.372 1.00 85.81 184 GLU A CA 1
ATOM 1435 C C . GLU A 1 184 ? 6.408 -5.378 3.548 1.00 85.81 184 GLU A C 1
ATOM 1437 O O . GLU A 1 184 ? 6.253 -5.497 2.328 1.00 85.81 184 GLU A O 1
ATOM 1442 N N . PRO A 1 185 ? 6.152 -4.225 4.183 1.00 83.44 185 PRO A N 1
ATOM 1443 C CA . PRO A 1 185 ? 5.603 -3.082 3.481 1.00 83.44 185 PRO A CA 1
ATOM 1444 C C . PRO A 1 185 ? 6.681 -2.419 2.617 1.00 83.44 185 PRO A C 1
ATOM 1446 O O . PRO A 1 185 ? 7.838 -2.312 3.017 1.00 83.44 185 PRO A O 1
ATOM 1449 N N . GLY A 1 186 ? 6.292 -1.909 1.445 1.00 74.56 186 GLY A N 1
ATOM 1450 C CA . GLY A 1 186 ? 7.223 -1.166 0.582 1.00 74.56 186 GLY A CA 1
ATOM 1451 C C . GLY A 1 186 ? 7.661 0.175 1.186 1.00 74.56 186 GLY A C 1
ATOM 1452 O O . GLY A 1 186 ? 8.751 0.660 0.903 1.00 74.56 186 GLY A O 1
ATOM 1453 N N . ILE A 1 187 ? 6.815 0.762 2.036 1.00 83.44 187 ILE A N 1
ATOM 1454 C CA . ILE A 1 187 ? 7.083 1.965 2.831 1.00 83.44 187 ILE A CA 1
ATOM 1455 C C . ILE A 1 187 ? 6.652 1.657 4.258 1.00 83.44 187 ILE A C 1
ATOM 1457 O O . ILE A 1 187 ? 5.566 1.121 4.459 1.00 83.44 187 ILE A O 1
ATOM 1461 N N . SER A 1 188 ? 7.462 2.011 5.254 1.00 82.12 188 SER A N 1
ATOM 1462 C CA . SER A 1 188 ? 7.293 1.552 6.640 1.00 82.12 188 SER A CA 1
ATOM 1463 C C . SER A 1 188 ? 5.907 1.801 7.244 1.00 82.12 188 SER A C 1
ATOM 1465 O O . SER A 1 188 ? 5.454 1.006 8.072 1.00 82.12 188 SER A O 1
ATOM 1467 N N . ILE A 1 189 ? 5.207 2.855 6.814 1.00 83.88 189 ILE A N 1
ATOM 1468 C CA . ILE A 1 189 ? 3.871 3.196 7.314 1.00 83.88 189 ILE A CA 1
ATOM 1469 C C . ILE A 1 189 ? 2.720 2.410 6.660 1.00 83.88 189 ILE A C 1
ATOM 1471 O O . ILE A 1 189 ? 1.604 2.441 7.169 1.00 83.88 189 ILE A O 1
ATOM 1475 N N . ALA A 1 190 ? 2.967 1.689 5.560 1.00 85.44 190 ALA A N 1
ATOM 1476 C CA . ALA A 1 190 ? 1.964 0.978 4.756 1.00 85.44 190 ALA A CA 1
ATOM 1477 C C . ALA A 1 190 ? 1.524 -0.353 5.393 1.00 85.44 190 ALA A C 1
ATOM 1479 O O . ALA A 1 190 ? 1.678 -1.435 4.817 1.00 85.44 190 ALA A O 1
ATOM 1480 N N . LYS A 1 191 ? 1.043 -0.280 6.636 1.00 87.56 191 LYS A N 1
ATOM 1481 C CA . LYS A 1 191 ? 0.727 -1.443 7.463 1.00 87.56 191 LYS A CA 1
ATOM 1482 C C . LYS A 1 191 ? -0.459 -1.204 8.393 1.00 87.56 191 LYS A C 1
ATOM 1484 O O . LYS A 1 191 ? -0.712 -0.084 8.833 1.00 87.56 191 LYS A O 1
ATOM 1489 N N . LYS A 1 192 ? -1.153 -2.289 8.741 1.00 86.00 192 LYS A N 1
ATOM 1490 C CA . LYS A 1 192 ? -2.338 -2.340 9.613 1.00 86.00 192 LYS A CA 1
ATOM 1491 C C . LYS A 1 192 ? -2.191 -1.512 10.875 1.00 86.00 192 LYS A C 1
ATOM 1493 O O . LYS A 1 192 ? -3.080 -0.736 11.194 1.00 86.00 192 LYS A O 1
ATOM 1498 N N . TRP A 1 193 ? -1.070 -1.657 11.574 1.00 83.81 193 TRP A N 1
ATOM 1499 C CA . TRP A 1 193 ? -0.841 -0.999 12.864 1.00 83.81 193 TRP A CA 1
ATOM 1500 C C . TRP A 1 193 ? -0.689 0.530 12.792 1.00 83.81 193 TRP A C 1
ATOM 1502 O O . TRP A 1 193 ? -0.799 1.203 13.818 1.00 83.81 193 TRP A O 1
ATOM 1512 N N . HIS A 1 194 ? -0.530 1.082 11.587 1.00 77.06 194 HIS A N 1
ATOM 1513 C CA . HIS A 1 194 ? -0.573 2.523 11.316 1.00 77.06 194 HIS A CA 1
ATOM 1514 C C . HIS A 1 194 ? -1.913 3.001 10.758 1.00 77.06 194 HIS A C 1
ATOM 1516 O O . HIS A 1 194 ? -2.045 4.171 10.410 1.00 77.06 194 HIS A O 1
ATOM 1522 N N . SER A 1 195 ? -2.920 2.126 10.668 1.00 73.56 195 SER A N 1
ATOM 1523 C CA . SER A 1 195 ? -4.263 2.551 10.283 1.00 73.56 195 SER A CA 1
ATOM 1524 C C . SER A 1 195 ? -4.797 3.601 11.266 1.00 73.56 195 SER A C 1
ATOM 1526 O O . SER A 1 195 ? -4.801 3.337 12.472 1.00 73.56 195 SER A O 1
ATOM 1528 N N . PRO A 1 196 ? -5.330 4.739 10.772 1.00 69.38 196 PRO A N 1
ATOM 1529 C CA . PRO A 1 196 ? -5.990 5.736 11.613 1.00 69.38 196 PRO A CA 1
ATOM 1530 C C . PRO A 1 196 ? -7.130 5.153 12.453 1.00 69.38 196 PRO A C 1
ATOM 1532 O O . PRO A 1 196 ? -7.407 5.639 13.541 1.00 69.38 196 PRO A O 1
ATOM 1535 N N . ALA A 1 197 ? -7.765 4.073 11.987 1.00 57.91 197 ALA A N 1
ATOM 1536 C CA . ALA A 1 197 ? -8.831 3.389 12.717 1.00 57.91 197 ALA A CA 1
ATOM 1537 C C . ALA A 1 197 ? -8.350 2.689 14.005 1.00 57.91 197 ALA A C 1
ATOM 1539 O O . ALA A 1 197 ? -9.176 2.244 14.801 1.00 57.91 197 ALA A O 1
ATOM 1540 N N . LEU A 1 198 ? -7.033 2.562 14.203 1.00 53.66 198 LEU A N 1
ATOM 1541 C CA . LEU A 1 198 ? -6.436 2.071 15.445 1.00 53.66 198 LEU A CA 1
ATOM 1542 C C . LEU A 1 198 ? -6.043 3.192 16.408 1.00 53.66 198 LEU A C 1
ATOM 1544 O O . LEU A 1 198 ? -5.726 2.891 17.557 1.00 53.66 198 LEU A O 1
ATOM 1548 N N . GLU A 1 199 ? -6.045 4.452 15.973 1.00 51.22 199 GLU A N 1
ATOM 1549 C CA . GLU A 1 199 ? -5.830 5.581 16.874 1.00 51.22 199 GLU A CA 1
ATOM 1550 C C . GLU A 1 199 ? -7.065 5.725 17.774 1.00 51.22 199 GLU A C 1
ATOM 1552 O O . GLU A 1 199 ? -8.189 5.896 17.299 1.00 51.22 199 GLU A O 1
ATOM 1557 N N . GLN A 1 200 ? -6.878 5.611 19.091 1.00 39.88 200 GLN A N 1
ATOM 1558 C CA . GLN A 1 200 ? -7.947 5.926 20.034 1.00 39.88 200 GLN A CA 1
ATOM 1559 C C . GLN A 1 200 ? -8.197 7.437 19.986 1.00 39.88 200 GLN A C 1
ATOM 1561 O O . GLN A 1 200 ? -7.294 8.220 20.274 1.00 39.88 200 GLN A O 1
ATOM 1566 N N . LEU A 1 201 ? -9.422 7.854 19.659 1.00 35.38 201 LEU A N 1
ATOM 1567 C CA . LEU A 1 201 ? -9.864 9.220 19.937 1.00 35.38 201 LEU A CA 1
ATOM 1568 C C . LEU A 1 201 ? -9.851 9.404 21.456 1.00 35.38 201 LEU A C 1
ATOM 1570 O O . LEU A 1 201 ? -10.594 8.725 22.166 1.00 35.38 201 LEU A O 1
ATOM 1574 N N . GLN A 1 202 ? -9.002 10.296 21.964 1.00 31.64 202 GLN A N 1
ATOM 1575 C CA . GLN A 1 202 ? -9.049 10.659 23.373 1.00 31.64 202 GLN A CA 1
ATOM 1576 C C . GLN A 1 202 ? -10.224 11.627 23.562 1.00 31.64 202 GLN A C 1
ATOM 1578 O O . GLN A 1 202 ? -10.235 12.721 22.998 1.00 31.64 202 GLN A O 1
ATOM 1583 N N . GLU A 1 203 ? -11.239 11.222 24.330 1.00 31.62 203 GLU A N 1
ATOM 1584 C CA . GLU A 1 203 ? -12.260 12.157 24.806 1.00 31.62 203 GLU A CA 1
ATOM 1585 C C . GLU A 1 203 ? -11.600 13.096 25.820 1.00 31.62 203 GLU A C 1
ATOM 1587 O O . GLU A 1 203 ? -11.350 12.720 26.967 1.00 31.62 203 GLU A O 1
ATOM 1592 N N . VAL A 1 204 ? -11.291 14.322 25.400 1.00 37.56 204 VAL A N 1
ATOM 1593 C CA . VAL A 1 204 ? -10.819 15.359 26.318 1.00 37.56 204 VAL A CA 1
ATOM 1594 C C . VAL A 1 204 ? -12.029 16.174 26.760 1.00 37.56 204 VAL A C 1
ATOM 1596 O O . VAL A 1 204 ? -12.655 16.886 25.975 1.00 37.56 204 VAL A O 1
ATOM 1599 N N . PHE A 1 205 ? -12.370 16.074 28.044 1.00 39.66 205 PHE A N 1
ATOM 1600 C CA . PHE A 1 205 ? -13.340 16.968 28.668 1.00 39.66 205 PHE A CA 1
ATOM 1601 C C . PHE A 1 205 ? -12.636 18.282 28.999 1.00 39.66 205 PHE A C 1
ATOM 1603 O O . PHE A 1 205 ? -12.011 18.406 30.051 1.00 39.66 205 PHE A O 1
ATOM 1610 N N . MET A 1 206 ? -12.722 19.267 28.108 1.00 45.03 206 MET A N 1
ATOM 1611 C CA . MET A 1 206 ? -12.326 20.629 28.454 1.00 45.03 206 MET A CA 1
ATOM 1612 C C . MET A 1 206 ? -13.488 21.324 29.159 1.00 45.03 206 MET A C 1
ATOM 1614 O O . MET A 1 206 ? -14.604 21.387 28.643 1.00 45.03 206 MET A O 1
ATOM 1618 N N . ASP A 1 207 ? -13.222 21.843 30.356 1.00 51.78 207 ASP A N 1
ATOM 1619 C CA . ASP A 1 207 ? -14.161 22.734 31.024 1.00 51.78 207 ASP A CA 1
ATOM 1620 C C . ASP A 1 207 ? -14.305 24.017 30.193 1.00 51.78 207 ASP A C 1
ATOM 1622 O O . ASP A 1 207 ? -13.330 24.589 29.699 1.00 51.78 207 ASP A O 1
ATOM 1626 N N . GLU A 1 208 ? -15.536 24.486 30.053 1.00 50.75 208 GLU A N 1
ATOM 1627 C CA . GLU A 1 208 ? -15.875 25.733 29.381 1.00 50.75 208 GLU A CA 1
ATOM 1628 C C . GLU A 1 208 ? -15.117 26.924 29.995 1.00 50.75 208 GLU A C 1
ATOM 1630 O O . GLU A 1 208 ? -14.724 27.852 29.282 1.00 50.75 208 GLU A O 1
ATOM 1635 N N . ALA A 1 209 ? -14.813 26.866 31.295 1.00 55.06 209 ALA A N 1
ATOM 1636 C CA . ALA A 1 209 ? -13.954 27.842 31.958 1.00 55.06 209 ALA A CA 1
ATOM 1637 C C . ALA A 1 209 ? -12.512 27.856 31.405 1.00 55.06 209 ALA A C 1
ATOM 1639 O O . ALA A 1 209 ? -11.937 28.937 31.261 1.00 55.06 209 ALA A O 1
ATOM 1640 N N . ALA A 1 210 ? -11.954 26.693 31.046 1.00 52.97 210 ALA A N 1
ATOM 1641 C CA . ALA A 1 210 ? -10.611 26.553 30.477 1.00 52.97 210 ALA A CA 1
ATOM 1642 C C . ALA A 1 210 ? -10.556 27.004 29.008 1.00 52.97 210 ALA A C 1
ATOM 1644 O O . ALA A 1 210 ? -9.629 27.699 28.599 1.00 52.97 210 ALA A O 1
ATOM 1645 N N . ILE A 1 211 ? -11.592 26.708 28.218 1.00 54.56 211 ILE A N 1
ATOM 1646 C CA . ILE A 1 211 ? -11.712 27.230 26.843 1.00 54.56 211 ILE A CA 1
ATOM 1647 C C . ILE A 1 211 ? -11.804 28.763 26.873 1.00 54.56 211 ILE A C 1
ATOM 1649 O O . ILE A 1 211 ? -11.107 29.457 26.130 1.00 54.56 211 ILE A O 1
ATOM 1653 N N . ARG A 1 212 ? -12.612 29.313 27.789 1.00 56.31 212 ARG A N 1
ATOM 1654 C CA . ARG A 1 212 ? -12.753 30.765 27.977 1.00 56.31 212 ARG A CA 1
ATOM 1655 C C . ARG A 1 212 ? -11.497 31.421 28.559 1.00 56.31 212 ARG A C 1
ATOM 1657 O O . ARG A 1 212 ? -11.329 32.624 28.362 1.00 56.31 212 ARG A O 1
ATOM 1664 N N . SER A 1 213 ? -10.649 30.708 29.304 1.00 55.44 213 SER A N 1
ATOM 1665 C CA . SER A 1 213 ? -9.384 31.259 29.812 1.00 55.44 213 SER A CA 1
ATOM 1666 C C . SER A 1 213 ? -8.322 31.306 28.715 1.00 55.44 213 SER A C 1
ATOM 1668 O O . SER A 1 213 ? -7.678 32.341 28.568 1.00 55.44 213 SER A O 1
ATOM 1670 N N . ILE A 1 214 ? -8.227 30.268 27.878 1.00 57.00 214 ILE A N 1
ATOM 1671 C CA . ILE A 1 214 ? -7.345 30.234 26.701 1.00 57.00 214 ILE A CA 1
ATOM 1672 C C . ILE A 1 214 ? -7.766 31.309 25.691 1.00 57.00 214 ILE A C 1
ATOM 1674 O O . ILE A 1 214 ? -6.935 32.105 25.261 1.00 57.00 214 ILE A O 1
ATOM 1678 N N . ALA A 1 215 ? -9.064 31.425 25.390 1.00 54.84 215 ALA A N 1
ATOM 1679 C CA . ALA A 1 215 ? -9.577 32.477 24.508 1.00 54.84 215 ALA A CA 1
ATOM 1680 C C . ALA A 1 215 ? -9.258 33.890 25.036 1.00 54.84 215 ALA A C 1
ATOM 1682 O O . ALA A 1 215 ? -8.901 34.780 24.265 1.00 54.84 215 ALA A O 1
ATOM 1683 N N . ARG A 1 216 ? -9.334 34.096 26.361 1.00 55.78 216 ARG A N 1
ATOM 1684 C CA . ARG A 1 216 ? -8.972 35.369 27.005 1.00 55.78 216 ARG A CA 1
ATOM 1685 C C . ARG A 1 216 ? -7.463 35.622 27.036 1.00 55.78 216 ARG A C 1
ATOM 1687 O O . ARG A 1 216 ? -7.069 36.778 26.920 1.00 55.78 216 ARG A O 1
ATOM 1694 N N . ALA A 1 217 ? -6.637 34.588 27.186 1.00 54.69 217 ALA A N 1
ATOM 1695 C CA . ALA A 1 217 ? -5.179 34.698 27.139 1.00 54.69 217 ALA A CA 1
ATOM 1696 C C . ALA A 1 217 ? -4.703 35.095 25.734 1.00 54.69 217 ALA A C 1
ATOM 1698 O O . ALA A 1 217 ? -3.990 36.083 25.589 1.00 54.69 217 ALA A O 1
ATOM 1699 N N . VAL A 1 218 ? -5.227 34.436 24.697 1.00 52.53 218 VAL A N 1
ATOM 1700 C CA . VAL A 1 218 ? -4.921 34.752 23.292 1.00 52.53 218 VAL A CA 1
ATOM 1701 C C . VAL A 1 218 ? -5.426 36.150 22.902 1.00 52.53 218 VAL A C 1
ATOM 1703 O O . VAL A 1 218 ? -4.745 36.888 22.194 1.00 52.53 218 VAL A O 1
ATOM 1706 N N . ALA A 1 219 ? -6.590 36.574 23.409 1.00 54.03 219 ALA A N 1
ATOM 1707 C CA . ALA A 1 219 ? -7.091 37.936 23.199 1.00 54.03 219 ALA A CA 1
ATOM 1708 C C . ALA A 1 219 ? -6.263 39.018 23.924 1.00 54.03 219 ALA A C 1
ATOM 1710 O O . ALA A 1 219 ? -6.272 40.174 23.502 1.00 54.03 219 ALA A O 1
ATOM 1711 N N . ARG A 1 220 ? -5.566 38.664 25.014 1.00 51.47 220 ARG A N 1
ATOM 1712 C CA . ARG A 1 220 ? -4.650 39.567 25.730 1.00 51.47 220 ARG A CA 1
ATOM 1713 C C . ARG A 1 220 ? -3.290 39.663 25.040 1.00 51.47 220 ARG A C 1
ATOM 1715 O O . ARG A 1 220 ? -2.787 40.771 24.913 1.00 51.47 220 ARG A O 1
ATOM 1722 N N . GLU A 1 221 ? -2.743 38.557 24.544 1.00 47.66 221 GLU A N 1
ATOM 1723 C CA . GLU A 1 221 ? -1.482 38.562 23.782 1.00 47.66 221 GLU A CA 1
ATOM 1724 C C . GLU A 1 221 ? -1.620 39.264 22.422 1.00 47.66 221 GLU A C 1
ATOM 1726 O O . GLU A 1 221 ? -0.705 39.956 21.984 1.00 47.66 221 GLU A O 1
ATOM 1731 N N . GLY A 1 222 ? -2.797 39.193 21.790 1.00 44.69 222 GLY A N 1
ATOM 1732 C CA . GLY A 1 222 ? -3.095 39.931 20.557 1.00 44.69 222 GLY A CA 1
ATOM 1733 C C . GLY A 1 222 ? -3.248 41.450 20.719 1.00 44.69 222 GLY A C 1
ATOM 1734 O O . GLY A 1 222 ? -3.464 42.132 19.722 1.00 44.69 222 GLY A O 1
ATOM 1735 N N . LYS A 1 223 ? -3.166 41.996 21.943 1.00 42.78 223 LYS A N 1
ATOM 1736 C CA . LYS A 1 223 ? -3.224 43.450 22.186 1.00 42.78 223 LYS A CA 1
ATOM 1737 C C . LYS A 1 223 ? -1.860 44.144 22.103 1.00 42.78 223 LYS A C 1
ATOM 1739 O O . LYS A 1 223 ? -1.844 45.339 21.832 1.00 42.78 223 LYS A O 1
ATOM 1744 N N . ASP A 1 224 ? -0.757 43.414 22.283 1.00 44.25 224 ASP A N 1
ATOM 1745 C CA . ASP A 1 224 ? 0.608 43.973 22.223 1.00 44.25 224 ASP A CA 1
ATOM 1746 C C . ASP A 1 224 ? 1.290 43.790 20.857 1.00 44.25 224 ASP A C 1
ATOM 1748 O O . ASP A 1 224 ? 2.336 44.378 20.588 1.00 44.25 224 ASP A O 1
ATOM 1752 N N . LEU A 1 225 ? 0.681 43.025 19.950 1.00 40.56 225 LEU A N 1
ATOM 1753 C CA . LEU A 1 225 ? 1.155 42.844 18.581 1.00 40.56 225 LEU A CA 1
ATOM 1754 C C . LEU A 1 225 ? 0.039 43.270 17.630 1.00 40.56 225 LEU A C 1
ATOM 1756 O O . LEU A 1 225 ? -0.942 42.555 17.452 1.00 40.56 225 LEU A O 1
ATOM 1760 N N . GLY A 1 226 ? 0.182 44.462 17.044 1.00 40.09 226 GLY A N 1
ATOM 1761 C CA . GLY A 1 226 ? -0.767 45.078 16.112 1.00 40.09 226 GLY A CA 1
ATOM 1762 C C . GLY A 1 226 ? -0.933 44.318 14.792 1.00 40.09 226 GLY A C 1
ATOM 1763 O O . GLY A 1 226 ? -0.536 44.807 13.738 1.00 40.09 226 GLY A O 1
ATOM 1764 N N . ALA A 1 227 ? -1.533 43.132 14.848 1.00 37.53 227 ALA A N 1
ATOM 1765 C CA . ALA A 1 227 ? -1.948 42.332 13.704 1.00 37.53 227 ALA A CA 1
ATOM 1766 C C . ALA A 1 227 ? -3.254 41.588 14.034 1.00 37.53 227 ALA A C 1
ATOM 1768 O O . ALA A 1 227 ? -3.296 40.371 14.220 1.00 37.53 227 ALA A O 1
ATOM 1769 N N . GLU A 1 228 ? -4.356 42.334 14.099 1.00 50.19 228 GLU A N 1
ATOM 1770 C CA . GLU A 1 228 ? -5.696 41.760 13.974 1.00 50.19 228 GLU A CA 1
ATOM 1771 C C . GLU A 1 228 ? -5.825 41.094 12.590 1.00 50.19 228 GLU A C 1
ATOM 1773 O O . GLU A 1 228 ? -5.477 41.726 11.594 1.00 50.19 228 GLU A O 1
ATOM 1778 N N . SER A 1 229 ? -6.308 39.837 12.509 1.00 53.94 229 SER A N 1
ATOM 1779 C CA . SER A 1 229 ? -7.273 39.375 11.468 1.00 53.94 229 SER A CA 1
ATOM 1780 C C . SER A 1 229 ? -7.322 37.873 11.112 1.00 53.94 229 SER A C 1
ATOM 1782 O O . SER A 1 229 ? -8.078 37.523 10.210 1.00 53.94 229 SER A O 1
ATOM 1784 N N . GLN A 1 230 ? -6.656 36.930 11.797 1.00 43.44 230 GLN A N 1
ATOM 1785 C CA . GLN A 1 230 ? -6.912 35.493 11.515 1.00 43.44 230 GLN A CA 1
ATOM 1786 C C . GLN A 1 230 ? -7.226 34.643 12.744 1.00 43.44 230 GLN A C 1
ATOM 1788 O O . GLN A 1 230 ? -8.267 33.985 12.775 1.00 43.44 230 GLN A O 1
ATOM 1793 N N . GLN A 1 231 ? -6.419 34.712 13.799 1.00 44.12 231 GLN A N 1
ATOM 1794 C CA . GLN A 1 231 ? -6.609 33.862 14.982 1.00 44.12 231 GLN A CA 1
ATOM 1795 C C . GLN A 1 231 ? -7.898 34.189 15.756 1.00 44.12 231 GLN A C 1
ATOM 1797 O O . GLN A 1 231 ? -8.622 33.281 16.159 1.00 44.12 231 GLN A O 1
ATOM 1802 N N . GLN A 1 232 ? -8.264 35.471 15.867 1.00 49.66 232 GLN A N 1
ATOM 1803 C CA . GLN A 1 232 ? -9.524 35.881 16.502 1.00 49.66 232 GLN A CA 1
ATOM 1804 C C . GLN A 1 232 ? -10.764 35.406 15.725 1.00 49.66 232 GLN A C 1
ATOM 1806 O O . GLN A 1 232 ? -11.774 35.050 16.331 1.00 49.66 232 GLN A O 1
ATOM 1811 N N . SER A 1 233 ? -10.684 35.343 14.390 1.00 49.12 233 SER A N 1
ATOM 1812 C CA . SER A 1 233 ? -11.788 34.861 13.550 1.00 49.12 233 SER A CA 1
ATOM 1813 C C . SER A 1 233 ? -12.013 33.355 13.708 1.00 49.12 233 SER A C 1
ATOM 1815 O O . SER A 1 233 ? -13.156 32.912 13.775 1.00 49.12 233 SER A O 1
ATOM 1817 N N . VAL A 1 234 ? -10.930 32.583 13.856 1.00 47.75 234 VAL A N 1
ATOM 1818 C CA . VAL A 1 234 ? -10.967 31.130 14.072 1.00 47.75 234 VAL A CA 1
ATOM 1819 C C . VAL A 1 234 ? -11.553 30.804 15.442 1.00 47.75 234 VAL A C 1
ATOM 1821 O O . VAL A 1 234 ? -12.421 29.941 15.537 1.00 47.75 234 VAL A O 1
ATOM 1824 N N . ILE A 1 235 ? -11.160 31.542 16.485 1.00 49.75 235 ILE A N 1
ATOM 1825 C CA . ILE A 1 235 ? -11.700 31.366 17.841 1.00 49.75 235 ILE A CA 1
ATOM 1826 C C . ILE A 1 235 ? -13.186 31.730 17.886 1.00 49.75 235 ILE A C 1
ATOM 1828 O O . ILE A 1 235 ? -13.984 30.971 18.431 1.00 49.75 235 ILE A O 1
ATOM 1832 N N . LYS A 1 236 ? -13.589 32.843 17.262 1.00 52.62 236 LYS A N 1
ATOM 1833 C CA . LYS A 1 236 ? -15.002 33.249 17.209 1.00 52.62 236 LYS A CA 1
ATOM 1834 C C . LYS A 1 236 ? -15.862 32.220 16.468 1.00 52.62 236 LYS A C 1
ATOM 1836 O O . LYS A 1 236 ? -16.970 31.928 16.909 1.00 52.62 236 LYS A O 1
ATOM 1841 N N . ARG A 1 237 ? -15.327 31.627 15.393 1.00 51.06 237 ARG A N 1
ATOM 1842 C CA . ARG A 1 237 ? -15.980 30.549 14.635 1.00 51.06 237 ARG A CA 1
ATOM 1843 C C . ARG A 1 237 ? -16.094 29.266 15.458 1.00 51.06 237 ARG A C 1
ATOM 1845 O O . ARG A 1 237 ? -17.182 28.724 15.552 1.00 51.06 237 ARG A O 1
ATOM 1852 N N . LEU A 1 238 ? -15.028 28.865 16.155 1.00 49.53 238 LEU A N 1
ATOM 1853 C CA . LEU A 1 238 ? -15.036 27.736 17.094 1.00 49.53 238 LEU A CA 1
ATOM 1854 C C . LEU A 1 238 ? -16.066 27.915 18.217 1.00 49.53 238 LEU A C 1
ATOM 1856 O O . LEU A 1 238 ? -16.807 26.988 18.516 1.00 49.53 238 LEU A O 1
ATOM 1860 N N . MET A 1 239 ? -16.164 29.104 18.820 1.00 53.88 239 MET A N 1
ATOM 1861 C CA . MET A 1 239 ? -17.162 29.372 19.869 1.00 53.88 239 MET A CA 1
ATOM 1862 C C . MET A 1 239 ? -18.601 29.323 19.332 1.00 53.88 239 MET A C 1
ATOM 1864 O O . MET A 1 239 ? -19.508 28.877 20.037 1.00 53.88 239 MET A O 1
ATOM 1868 N N . GLN A 1 240 ? -18.804 29.741 18.079 1.00 56.78 240 GLN A N 1
ATOM 1869 C CA . GLN A 1 240 ? -20.098 29.690 17.403 1.00 56.78 240 GLN A CA 1
ATOM 1870 C C . GLN A 1 240 ? -20.481 28.256 16.996 1.00 56.78 240 GLN A C 1
ATOM 1872 O O . GLN A 1 240 ? -21.613 27.844 17.247 1.00 56.78 240 GLN A O 1
ATOM 1877 N N . ASP A 1 241 ? -19.533 27.483 16.461 1.00 49.62 241 ASP A N 1
ATOM 1878 C CA . ASP A 1 241 ? -19.703 26.075 16.074 1.00 49.62 241 ASP A CA 1
ATOM 1879 C C . ASP A 1 241 ? -19.938 25.171 17.299 1.00 49.62 241 ASP A C 1
ATOM 1881 O O . ASP A 1 241 ? -20.672 24.186 17.220 1.00 49.62 241 ASP A O 1
ATOM 1885 N N . LEU A 1 242 ? -19.386 25.541 18.462 1.00 53.47 242 LEU A N 1
ATOM 1886 C CA . LEU A 1 242 ? -19.634 24.885 19.753 1.00 53.47 242 LEU A CA 1
ATOM 1887 C C . LEU A 1 242 ? -20.927 25.363 20.448 1.00 53.47 242 LEU A C 1
ATOM 1889 O O . LEU A 1 242 ? -21.233 24.916 21.554 1.00 53.47 242 LEU A O 1
ATOM 1893 N N . GLY A 1 243 ? -21.701 26.262 19.828 1.00 51.97 243 GLY A N 1
ATOM 1894 C CA . GLY A 1 243 ? -22.998 26.720 20.342 1.00 51.97 243 GLY A CA 1
ATOM 1895 C C . GLY A 1 243 ? -22.925 27.533 21.641 1.00 51.97 243 GLY A C 1
ATOM 1896 O O . GLY A 1 243 ? -23.920 27.627 22.368 1.00 51.97 243 GLY A O 1
ATOM 1897 N N . MET A 1 244 ? -21.766 28.118 21.957 1.00 55.19 244 MET A N 1
ATOM 1898 C CA . MET A 1 244 ? -21.536 28.857 23.199 1.00 55.19 244 MET A CA 1
ATOM 1899 C C . MET A 1 244 ? -22.142 30.264 23.082 1.00 55.19 244 MET A C 1
ATOM 1901 O O . MET A 1 244 ? -21.546 31.166 22.499 1.00 55.19 244 MET A O 1
ATOM 1905 N N . LYS A 1 245 ? -23.352 30.469 23.619 1.00 48.91 245 LYS A N 1
ATOM 1906 C CA . LYS A 1 245 ? -23.943 31.814 23.753 1.00 48.91 245 LYS A CA 1
ATOM 1907 C C . LYS A 1 245 ? -23.261 32.575 24.896 1.00 48.91 245 LYS A C 1
ATOM 1909 O O . LYS A 1 245 ? -22.871 31.978 25.900 1.00 48.91 245 LYS A O 1
ATOM 1914 N N . GLU A 1 246 ? -23.118 33.892 24.745 1.00 46.25 246 GLU A N 1
ATOM 1915 C CA . GLU A 1 246 ? -22.367 34.733 25.689 1.00 46.25 246 GLU A CA 1
ATOM 1916 C C . GLU A 1 246 ? -22.988 34.864 27.086 1.00 46.25 246 GLU A C 1
ATOM 1918 O O . GLU A 1 246 ? -22.305 35.318 27.996 1.00 46.25 246 GLU A O 1
ATOM 1923 N N . GLU A 1 247 ? -24.204 34.377 27.329 1.00 46.34 247 GLU A N 1
ATOM 1924 C CA . GLU A 1 247 ? -24.850 34.537 28.630 1.00 46.34 247 GLU A CA 1
ATOM 1925 C C . GLU A 1 247 ? -25.544 33.256 29.099 1.00 46.34 247 GLU A C 1
ATOM 1927 O O . GLU A 1 247 ? -26.567 32.846 28.557 1.00 46.34 247 GLU A O 1
ATOM 1932 N N . SER A 1 248 ? -24.965 32.615 30.118 1.00 35.88 248 SER A N 1
ATOM 1933 C CA . SER A 1 248 ? -25.662 32.088 31.306 1.00 35.88 248 SER A CA 1
ATOM 1934 C C . SER A 1 248 ? -24.646 31.323 32.164 1.00 35.88 248 SER A C 1
ATOM 1936 O O . SER A 1 248 ? -23.950 30.443 31.664 1.00 35.88 248 SER A O 1
ATOM 1938 N N . GLY A 1 249 ? -24.526 31.679 33.444 1.00 42.00 249 GLY A N 1
ATOM 1939 C CA . GLY A 1 249 ? -23.548 31.133 34.393 1.00 42.00 249 GLY A CA 1
ATOM 1940 C C . GLY A 1 249 ? -23.818 29.695 34.846 1.00 42.00 249 GLY A C 1
ATOM 1941 O O . GLY A 1 249 ? -23.966 29.451 36.039 1.00 42.00 249 GLY A O 1
ATOM 1942 N N . ALA A 1 250 ? -23.850 28.740 33.918 1.00 41.28 250 ALA A N 1
ATOM 1943 C CA . ALA A 1 250 ? -23.871 27.313 34.221 1.00 41.28 250 ALA A CA 1
ATOM 1944 C C . ALA A 1 250 ? -22.762 26.609 33.427 1.00 41.28 250 ALA A C 1
ATOM 1946 O O . ALA A 1 250 ? -22.778 26.641 32.201 1.00 41.28 250 ALA A O 1
ATOM 1947 N N . SER A 1 251 ? -21.807 25.983 34.129 1.00 42.00 251 SER A N 1
ATOM 1948 C CA . SER A 1 251 ? -20.726 25.188 33.523 1.00 42.00 251 SER A CA 1
ATOM 1949 C C . SER A 1 251 ? -21.330 24.068 32.671 1.00 42.00 251 SER A C 1
ATOM 1951 O O . SER A 1 251 ? -21.877 23.095 33.203 1.00 42.00 251 SER A O 1
ATOM 1953 N N . LYS A 1 252 ? -21.265 24.204 31.341 1.00 44.22 252 LYS A N 1
ATOM 1954 C CA . LYS A 1 252 ? -21.591 23.121 30.413 1.00 44.22 252 LYS A CA 1
ATOM 1955 C C . LYS A 1 252 ? -20.295 22.445 29.986 1.00 44.22 252 LYS A C 1
ATOM 1957 O O . LYS A 1 252 ? -19.466 23.014 29.281 1.00 44.22 252 LYS A O 1
ATOM 1962 N N . LYS A 1 253 ? -20.137 21.180 30.379 1.00 41.12 253 LYS A N 1
ATOM 1963 C CA . LYS A 1 253 ? -19.075 20.321 29.844 1.00 41.12 253 LYS A CA 1
ATOM 1964 C C . LYS A 1 253 ? -19.321 20.116 28.351 1.00 41.12 253 LYS A C 1
ATOM 1966 O O . LYS A 1 253 ? -20.312 19.494 27.973 1.00 41.12 253 LYS A O 1
ATOM 1971 N N . THR A 1 254 ? -18.425 20.632 27.518 1.00 41.19 254 THR A N 1
ATOM 1972 C CA . THR A 1 254 ? -18.505 20.488 26.061 1.00 41.19 254 THR A CA 1
ATOM 1973 C C . THR A 1 254 ? -17.527 19.405 25.624 1.00 41.19 254 THR A C 1
ATOM 1975 O O . THR A 1 254 ? -16.357 19.430 25.999 1.00 41.19 254 THR A O 1
ATOM 1978 N N . LYS A 1 255 ? -18.017 18.410 24.877 1.00 37.41 255 LYS A N 1
ATOM 1979 C CA . LYS A 1 255 ? -17.191 17.312 24.363 1.00 37.41 255 LYS A CA 1
ATOM 1980 C C . LYS A 1 255 ? -16.446 17.780 23.119 1.00 37.41 255 LYS A C 1
ATOM 1982 O O . LYS A 1 255 ? -17.084 18.212 22.163 1.00 37.41 255 LYS A O 1
ATOM 1987 N N . ILE A 1 256 ? -15.122 17.663 23.123 1.00 35.59 256 ILE A N 1
ATOM 1988 C CA . ILE A 1 256 ? -14.283 17.936 21.955 1.00 35.59 256 ILE A CA 1
ATOM 1989 C C . ILE A 1 256 ? -13.480 16.669 21.656 1.00 35.59 256 ILE A C 1
ATOM 1991 O O . ILE A 1 256 ? -12.856 16.091 22.545 1.00 35.59 256 ILE A O 1
ATOM 1995 N N . TYR A 1 257 ? -13.524 16.224 20.401 1.00 35.03 257 TYR A N 1
ATOM 1996 C CA . TYR A 1 257 ? -12.752 15.082 19.920 1.00 35.03 257 TYR A CA 1
ATOM 1997 C C . TYR A 1 257 ? -11.414 15.586 19.382 1.00 35.03 257 TYR A C 1
ATOM 1999 O O . TYR A 1 257 ? -11.398 16.367 18.431 1.00 35.03 257 TYR A O 1
ATOM 2007 N N . MET A 1 258 ? -10.302 15.155 19.978 1.00 27.17 258 MET A N 1
ATOM 2008 C CA . MET A 1 258 ? -8.958 15.517 19.520 1.00 27.17 258 MET A CA 1
ATOM 2009 C C . MET A 1 258 ? -8.172 14.257 19.127 1.00 27.17 258 MET A C 1
ATOM 2011 O O . MET A 1 258 ? -8.238 13.250 19.838 1.00 27.17 258 MET A O 1
ATOM 2015 N N . PRO A 1 259 ? -7.422 14.281 18.009 1.00 26.78 259 PRO A N 1
ATOM 2016 C CA . PRO A 1 259 ? -6.453 13.237 17.703 1.00 26.78 259 PRO A CA 1
ATOM 2017 C C . PRO A 1 259 ? -5.322 13.247 18.739 1.00 26.78 259 PRO A C 1
ATOM 2019 O O . PRO A 1 259 ? -4.842 14.310 19.131 1.00 26.78 259 PRO A O 1
ATOM 2022 N N . THR A 1 260 ? -4.828 12.072 19.126 1.00 34.47 260 THR A N 1
ATOM 2023 C CA . THR A 1 260 ? -3.718 11.884 20.084 1.00 34.47 260 THR A CA 1
ATOM 2024 C C . THR A 1 260 ? -2.406 12.557 19.665 1.00 34.47 260 THR A C 1
ATOM 2026 O O . THR A 1 260 ? -1.543 12.798 20.505 1.00 34.47 260 THR A O 1
ATOM 2029 N N . THR A 1 261 ? -2.248 12.910 18.388 1.00 31.92 261 THR A N 1
ATOM 2030 C CA . THR A 1 261 ? -1.074 13.626 17.863 1.00 31.92 261 THR A CA 1
ATOM 2031 C C . THR A 1 261 ? -1.086 15.135 18.139 1.00 31.92 261 THR A C 1
ATOM 2033 O O . THR A 1 261 ? -0.148 15.820 17.741 1.00 31.92 261 THR A O 1
ATOM 2036 N N . ALA A 1 262 ? -2.131 15.672 18.780 1.00 27.16 262 ALA A N 1
ATOM 2037 C CA . ALA A 1 262 ? -2.295 17.103 19.061 1.00 27.16 262 ALA A CA 1
ATOM 2038 C C . ALA A 1 262 ? -1.856 17.530 20.478 1.00 27.16 262 ALA A C 1
ATOM 2040 O O . ALA A 1 262 ? -2.229 18.612 20.921 1.00 27.16 262 ALA A O 1
ATOM 2041 N N . ASN A 1 263 ? -1.064 16.716 21.184 1.00 27.44 263 ASN A N 1
ATOM 2042 C CA . ASN A 1 263 ? -0.413 17.147 22.425 1.00 27.44 263 ASN A CA 1
ATOM 2043 C C . ASN A 1 263 ? 0.912 17.856 22.107 1.00 27.44 263 ASN A C 1
ATOM 2045 O O . ASN A 1 263 ? 1.969 17.224 22.111 1.00 27.44 263 ASN A O 1
ATOM 2049 N N . TRP A 1 264 ? 0.816 19.158 21.837 1.00 29.28 264 TRP A N 1
ATOM 2050 C CA . TRP A 1 264 ? 1.883 20.148 21.995 1.00 29.28 264 TRP A CA 1
ATOM 2051 C C . TRP A 1 264 ? 1.283 21.403 22.623 1.00 29.28 264 TRP A C 1
ATOM 2053 O O . TRP A 1 264 ? 0.236 21.858 22.107 1.00 29.28 264 TRP A O 1
#

Mean predicted aligned error: 13.55 Å

Solvent-accessible surface area (backbone atoms only — not comparable to full-atom values): 15300 Å² total; per-residue (Å²): 133,84,80,74,83,79,84,85,86,77,90,56,89,53,65,97,51,93,45,76,43,51,62,66,55,49,100,86,55,34,26,64,32,26,41,35,58,23,55,36,51,31,93,82,64,35,33,28,61,44,78,74,40,52,64,56,66,35,78,84,22,76,42,34,45,28,29,74,70,65,68,32,52,18,27,68,38,78,85,72,83,54,94,92,59,49,71,67,58,41,52,52,52,59,70,50,82,61,67,83,43,17,16,30,35,37,61,43,77,47,80,38,78,64,96,40,58,49,97,85,66,46,68,19,27,34,30,36,29,33,34,32,55,26,65,80,35,8,67,60,46,44,52,42,48,66,30,50,93,42,80,48,15,18,27,74,38,62,46,64,54,74,40,83,54,97,92,36,45,35,43,43,60,75,44,63,63,42,51,19,46,33,94,66,41,56,27,86,60,4,19,49,84,59,12,72,69,44,58,67,72,45,81,46,79,48,49,51,69,57,56,54,48,51,56,50,49,54,60,55,61,53,67,82,45,98,68,89,81,56,69,70,57,52,51,54,47,50,39,55,77,68,67,62,68,97,78,70,103,63,92,57,80,47,85,48,87,44,65,74,87,68,83,121

Sequence (264 aa):
MTDSNQFSFGCTALMGTNKAGIVKPDEFGYRTMVLGAFNAFNSADQFYPVEPALELFRPDSALMRRIKSGSLHGELGHPRKLPGMSDRDFLMRIADIVEQNICVHIAEVTLIPRGMVDEAGRPVTGVIGKIKGAGPHGDVLEADLNNPKQNVCFSIRSITNDRWERGRYTKYLRAVYTWDKVNEPG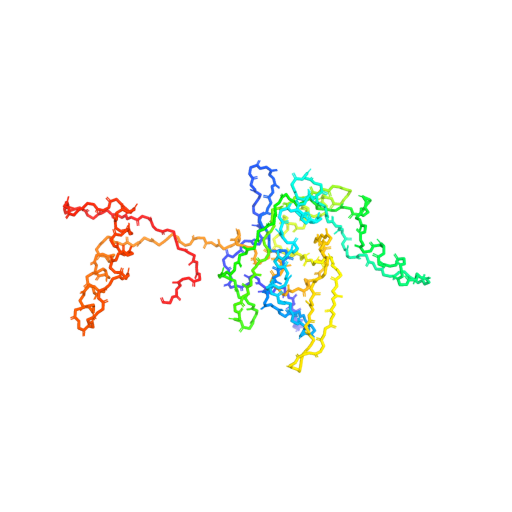ISIAKKWHSPALEQLQEVFMDEAAIRSIARAVAREGKDLGAESQQQSVIKRLMQDLGMKEESGASKKTKIYMPTTANW

Secondary structure (DSSP, 8-state):
------------TTTTS---S-----TTS-EEEEEEEESEE-TT--EE-SGGGGGGGSTTSHHHHHHHTT--EEEBSPPPPPTT--HHHHHHHHH---GGGEEEEEEEEEEEEEEEE-TTS-EEEEEEEEEEE-GGGHHHHHHHHH-TT---EEEEEEEEEEEEETTEEEEEEEEEEEEEEESS-SSTT-BGGG-GGGS--EEEEE-HHHHHHHHHHHHHHTTTS---SSHHHHHHHHHHHTT--S-------EEEEE-GGG--

Nearest PDB structures (foldseek):
  5yi6-assembly2_B  TM=2.738E-01  e=6.495E+00  Methanocaldococcus jannaschii DSM 2661

Radius of gyration: 23.72 Å; Cα contacts (8 Å, |Δi|>4): 471; chains: 1; bounding box: 48×73×62 Å